Protein AF-A0A7W1FY80-F1 (afdb_monomer)

Foldseek 3Di:
DLLLCLLVCDAEDEDEDQDFDDPVCCLAVVLDDPVRGPPQDQVSSCVSSCVVPVNHHYHYHNDDDDPVCQLVRPLVDQAEEDPDDDQVVQVSNQVSCLVNLHKYWDWDDAAFKIKTAIDSPPPFHTPCVVVVDGDDPVPDDPSVVSDHNSCRSVVRVVVSSVQVVCVVVVHDHHGQWMWMAGPPVGDIDIDRD

pLDDT: mean 94.39, std 8.67, range [54.09, 98.81]

Secondary structure (DSSP, 8-state):
-HHHHHHTT-SEEEEE--PBP-GGGTTT-TT--GGGTTSBHHHHHHHHHHHH-TTSEEEEE-S---TTTHHHHHTTSSEEEE--SSHHHHHHHHHHHHHHT-EEEEEEEETTEEEEEEESSTT---HHHH-SSPPPGGGS--HHHH---THHHHHHHHHHHHHHHHHHTT-----SEEEEEETTT--EEEEE-

Radius of gyration: 16.23 Å; Cα contacts (8 Å, |Δi|>4): 310; chains: 1; bounding box: 41×37×38 Å

Nearest PDB structures (foldseek):
  1zkm-assembly2_D  TM=9.530E-01  e=7.175E-18  Escherichia coli
  1zud-assembly3_1  TM=9.624E-01  e=1.427E-17  Escherichia coli K-12
  1jw9-assembly1_B  TM=9.344E-01  e=3.021E-17  Escherichia coli
  1zfn-assembly1_A  TM=9.375E-01  e=2.210E-17  Escherichia coli
  6yub-assembly1_A  TM=8.246E-01  e=1.298E-14  Thermochaetoides thermophila

Solvent-accessible surface area (backbone atoms only — not comparable to full-atom values): 11101 Å² total; per-residue (Å²): 65,67,71,57,43,46,73,71,60,49,59,69,46,79,36,74,32,60,50,56,34,48,77,86,46,48,72,48,44,77,90,56,56,84,92,42,50,74,38,54,39,25,62,52,51,46,57,56,47,37,74,76,32,71,83,43,47,71,47,72,37,80,43,74,86,39,90,89,47,41,62,74,57,56,68,79,49,79,58,47,76,48,81,69,94,50,65,71,58,51,53,52,51,44,54,45,24,61,76,67,69,22,29,34,36,41,46,48,75,56,59,58,34,37,36,39,36,38,23,34,47,95,82,33,54,48,65,50,79,79,48,75,63,80,77,57,76,90,74,54,76,57,62,83,79,69,43,62,55,40,61,54,60,50,52,44,26,47,53,46,34,47,47,53,50,24,55,76,72,71,44,94,59,63,66,35,34,42,40,38,34,36,72,86,81,64,50,78,47,77,44,78,110

Mean predicted aligned error: 3.55 Å

Structure (mmCIF, N/CA/C/O backbone):
data_AF-A0A7W1FY80-F1
#
_entry.id   AF-A0A7W1FY80-F1
#
loop_
_atom_site.group_PDB
_atom_site.id
_atom_site.type_symbol
_atom_site.label_atom_id
_atom_site.label_alt_id
_atom_site.label_comp_id
_atom_site.label_asym_id
_atom_site.label_entity_id
_atom_site.label_seq_id
_atom_site.pdbx_PDB_ins_code
_atom_site.Cartn_x
_atom_site.Cartn_y
_atom_site.Cartn_z
_atom_site.occupancy
_atom_site.B_iso_or_equiv
_atom_site.auth_seq_id
_atom_site.auth_comp_id
_atom_site.auth_asym_id
_atom_site.auth_atom_id
_atom_site.pdbx_PDB_model_num
ATOM 1 N N . VAL A 1 1 ? -6.171 3.178 -1.671 1.00 96.88 1 VAL A N 1
ATOM 2 C CA . VAL A 1 1 ? -6.103 1.751 -2.039 1.00 96.88 1 VAL A CA 1
ATOM 3 C C . VAL A 1 1 ? -7.365 1.030 -1.594 1.00 96.88 1 VAL A C 1
ATOM 5 O O . VAL A 1 1 ? -8.213 0.775 -2.441 1.00 96.88 1 VAL A O 1
ATOM 8 N N . LEU A 1 2 ? -7.536 0.774 -0.289 1.00 97.62 2 LEU A N 1
ATOM 9 C CA . LEU A 1 2 ? -8.586 -0.110 0.237 1.00 97.62 2 LEU A CA 1
ATOM 10 C C . LEU A 1 2 ? -10.004 0.223 -0.247 1.00 97.62 2 LEU A C 1
ATOM 12 O O . LEU A 1 2 ? -10.731 -0.685 -0.628 1.00 97.62 2 LEU A O 1
ATOM 16 N N . GLN A 1 3 ? -10.380 1.506 -0.294 1.00 97.56 3 GLN A N 1
ATOM 17 C CA . GLN A 1 3 ? -11.707 1.942 -0.754 1.00 97.56 3 GLN A CA 1
ATOM 18 C C . GLN A 1 3 ? -12.030 1.482 -2.184 1.00 97.56 3 GLN A C 1
ATOM 20 O O . GLN A 1 3 ? -13.140 1.026 -2.441 1.00 97.56 3 GLN A O 1
ATOM 25 N N . TYR A 1 4 ? -11.066 1.562 -3.107 1.00 98.25 4 TYR A N 1
ATOM 26 C CA . TYR A 1 4 ? -11.274 1.159 -4.501 1.00 98.25 4 TYR A CA 1
ATOM 27 C C . TYR A 1 4 ? -11.265 -0.358 -4.670 1.00 98.25 4 TYR A C 1
ATOM 29 O O . TYR A 1 4 ? -12.116 -0.883 -5.379 1.00 98.25 4 TYR A O 1
ATOM 37 N N . LEU A 1 5 ? -10.365 -1.069 -3.983 1.00 98.06 5 LEU A N 1
ATOM 38 C CA . LEU A 1 5 ? -10.365 -2.537 -4.000 1.00 98.06 5 LEU A CA 1
ATOM 39 C C . LEU A 1 5 ? -11.641 -3.105 -3.365 1.00 98.06 5 LEU A C 1
ATOM 41 O O . LEU A 1 5 ? -12.224 -4.057 -3.879 1.00 98.06 5 LEU A O 1
ATOM 45 N N . SER A 1 6 ? -12.129 -2.463 -2.301 1.00 97.69 6 SER A N 1
ATOM 46 C CA . SER A 1 6 ? -13.378 -2.859 -1.654 1.00 97.69 6 SER A CA 1
ATOM 47 C C . SER A 1 6 ? -14.592 -2.589 -2.547 1.00 97.69 6 SER A C 1
ATOM 49 O O . SER A 1 6 ? -15.473 -3.432 -2.700 1.00 97.69 6 SER A O 1
ATOM 51 N N . ALA A 1 7 ? -14.638 -1.429 -3.203 1.00 97.38 7 ALA A N 1
ATOM 52 C CA . ALA A 1 7 ? -15.698 -1.119 -4.160 1.00 97.38 7 ALA A CA 1
ATOM 53 C C . ALA A 1 7 ? -15.682 -2.054 -5.383 1.00 97.38 7 ALA A C 1
ATOM 55 O O . ALA A 1 7 ? -16.742 -2.396 -5.900 1.00 97.38 7 ALA A O 1
ATOM 56 N N . ALA A 1 8 ? -14.499 -2.495 -5.820 1.00 97.50 8 ALA A N 1
ATOM 57 C CA . ALA A 1 8 ? -14.334 -3.419 -6.941 1.00 97.50 8 ALA A CA 1
ATOM 58 C C . ALA A 1 8 ? -14.760 -4.866 -6.624 1.00 97.50 8 ALA A C 1
ATOM 60 O O . ALA A 1 8 ? -14.863 -5.676 -7.541 1.00 97.50 8 ALA A O 1
ATOM 61 N N . GLY A 1 9 ? -15.023 -5.194 -5.354 1.00 96.62 9 GLY A N 1
ATOM 62 C CA . GLY A 1 9 ? -15.498 -6.519 -4.959 1.00 96.62 9 GLY A CA 1
ATOM 63 C C . GLY A 1 9 ? -14.397 -7.574 -4.866 1.00 96.62 9 GLY A C 1
ATOM 64 O O . GLY A 1 9 ? -14.656 -8.739 -5.159 1.00 96.62 9 GLY A O 1
ATOM 65 N N . ILE A 1 10 ? -13.181 -7.186 -4.461 1.00 96.50 10 ILE A N 1
ATOM 66 C CA . ILE A 1 10 ? -12.140 -8.158 -4.100 1.00 96.50 10 ILE A CA 1
ATOM 67 C C . ILE A 1 10 ? -12.659 -9.070 -2.986 1.00 96.50 10 ILE A C 1
ATOM 69 O O . ILE A 1 10 ? -13.147 -8.577 -1.977 1.00 96.50 10 ILE A O 1
ATOM 73 N N . GLY A 1 11 ? -12.555 -10.390 -3.173 1.00 96.06 11 GLY A N 1
ATOM 74 C CA . GLY A 1 11 ? -13.167 -11.372 -2.271 1.00 96.06 11 GLY A CA 1
ATOM 75 C C . GLY A 1 11 ? -12.647 -11.296 -0.834 1.00 96.06 11 GLY A C 1
ATOM 76 O O . GLY A 1 11 ? -13.446 -11.241 0.098 1.00 96.06 11 GLY A O 1
ATOM 77 N N . THR A 1 12 ? -11.324 -11.230 -0.663 1.00 98.38 12 THR A N 1
ATOM 78 C CA . THR A 1 12 ? -10.675 -11.156 0.652 1.00 98.38 12 THR A CA 1
ATOM 79 C C . THR A 1 12 ? -9.627 -10.050 0.673 1.00 98.38 12 THR A C 1
ATOM 81 O O . THR A 1 12 ? -8.786 -9.973 -0.222 1.00 98.38 12 THR A O 1
ATOM 84 N N . ILE A 1 13 ? -9.649 -9.206 1.705 1.00 98.56 13 ILE A N 1
ATOM 85 C CA . ILE A 1 13 ? -8.666 -8.139 1.920 1.00 98.56 13 ILE A CA 1
ATOM 86 C C . ILE A 1 13 ? -8.048 -8.295 3.312 1.00 98.56 13 ILE A C 1
ATOM 88 O O . ILE A 1 13 ? -8.724 -8.137 4.329 1.00 98.56 13 ILE A O 1
ATOM 92 N N . GLY A 1 14 ? -6.744 -8.569 3.348 1.00 98.62 14 GLY A N 1
ATOM 93 C CA . GLY A 1 14 ? -5.930 -8.453 4.556 1.00 98.62 14 GLY A CA 1
ATOM 94 C C . GLY A 1 14 ? -5.550 -6.995 4.818 1.00 98.62 14 GLY A C 1
ATOM 95 O O . GLY A 1 14 ? -5.094 -6.309 3.904 1.00 98.62 14 GLY A O 1
ATOM 96 N N . ILE A 1 15 ? -5.728 -6.517 6.049 1.00 98.62 15 ILE A N 1
ATOM 97 C CA . ILE A 1 15 ? -5.322 -5.173 6.477 1.00 98.62 15 ILE A CA 1
ATOM 98 C C . ILE A 1 15 ? -4.382 -5.323 7.668 1.00 98.62 15 ILE A C 1
ATOM 100 O O . ILE A 1 15 ? -4.797 -5.828 8.709 1.00 98.62 15 ILE A O 1
ATOM 104 N N . ILE A 1 16 ? -3.140 -4.867 7.510 1.00 98.44 16 ILE A N 1
ATOM 105 C CA . ILE A 1 16 ? -2.158 -4.780 8.590 1.00 98.44 16 ILE A CA 1
ATOM 106 C C . ILE A 1 16 ? -1.779 -3.323 8.829 1.00 98.44 16 ILE A C 1
ATOM 108 O O . ILE A 1 16 ? -1.342 -2.635 7.909 1.00 98.44 16 ILE A O 1
ATOM 112 N N . ASP A 1 17 ? -1.997 -2.855 10.050 1.00 98.19 17 ASP A N 1
ATOM 113 C CA . ASP A 1 17 ? -1.618 -1.521 10.512 1.00 98.19 17 ASP A CA 1
ATOM 114 C C . ASP A 1 17 ? -1.679 -1.533 12.044 1.00 98.19 17 ASP A C 1
ATOM 116 O O . ASP A 1 17 ? -2.681 -1.982 12.601 1.00 98.19 17 ASP A O 1
ATOM 120 N N . PHE A 1 18 ? -0.618 -1.074 12.707 1.00 97.06 18 PHE A N 1
ATOM 121 C CA . PHE A 1 18 ? -0.514 -1.038 14.171 1.00 97.06 18 PHE A CA 1
ATOM 122 C C . PHE A 1 18 ? -0.836 0.341 14.757 1.00 97.06 18 PHE A C 1
ATOM 124 O O . PHE A 1 18 ? -0.909 0.503 15.979 1.00 97.06 18 PHE A O 1
ATOM 131 N N . ASP A 1 19 ? -0.982 1.350 13.899 1.00 97.44 19 ASP A N 1
ATOM 132 C CA . ASP A 1 19 ? -1.202 2.715 14.334 1.00 97.44 19 ASP A CA 1
ATOM 133 C C . ASP A 1 19 ? -2.654 2.949 14.744 1.00 97.44 19 ASP A C 1
ATOM 135 O O . ASP A 1 19 ? -3.616 2.307 14.303 1.00 97.44 19 ASP A O 1
ATOM 139 N N . LYS A 1 20 ? -2.824 4.009 15.529 1.00 98.38 20 LYS A N 1
ATOM 140 C CA . LYS A 1 20 ? -4.126 4.613 15.790 1.00 98.38 20 LYS A CA 1
ATOM 141 C C . LYS A 1 20 ? -4.389 5.754 14.820 1.00 98.38 20 LYS A C 1
ATOM 143 O O . LYS A 1 20 ? -3.471 6.391 14.313 1.00 98.38 20 LYS A O 1
ATOM 148 N N . VAL A 1 21 ? -5.663 6.030 14.570 1.00 98.38 21 VAL A N 1
ATOM 149 C CA . VAL A 1 21 ? -6.075 7.215 13.818 1.00 98.38 21 VAL A CA 1
ATOM 150 C C . VAL A 1 21 ? -5.727 8.456 14.635 1.00 98.38 21 VAL A C 1
ATOM 152 O O . VAL A 1 21 ? -6.186 8.613 15.768 1.00 98.38 21 VAL A O 1
ATOM 155 N N . GLU A 1 22 ? -4.976 9.371 14.039 1.00 97.44 22 GLU A N 1
ATOM 156 C CA . GLU A 1 22 ? -4.666 10.672 14.620 1.00 97.44 22 GLU A CA 1
ATOM 157 C C . GLU A 1 22 ? -5.315 11.809 13.833 1.00 97.44 22 GLU A C 1
ATOM 159 O O . GLU A 1 22 ? -5.539 11.713 12.625 1.00 97.44 22 GLU A O 1
ATOM 164 N N . LEU A 1 23 ? -5.583 12.934 14.505 1.00 96.62 23 LEU A N 1
ATOM 165 C CA . LEU A 1 23 ? -6.218 14.098 13.878 1.00 96.62 23 LEU A CA 1
ATOM 166 C C . LEU A 1 23 ? -5.431 14.587 12.654 1.00 96.62 23 LEU A C 1
ATOM 168 O O . LEU A 1 23 ? -6.013 14.933 11.625 1.00 96.62 23 LEU A O 1
ATOM 172 N N . HIS A 1 24 ? -4.101 14.565 12.747 1.00 93.00 24 HIS A N 1
ATOM 173 C CA . HIS A 1 24 ? -3.233 14.988 11.660 1.00 93.00 24 HIS A CA 1
ATOM 174 C C . HIS A 1 24 ? -3.313 14.042 10.448 1.00 93.00 24 HIS A C 1
ATOM 176 O O . HIS A 1 24 ? -2.964 14.455 9.351 1.00 93.00 24 HIS A O 1
ATOM 182 N N . ASN A 1 25 ? -3.809 12.805 10.575 1.00 94.31 25 ASN A N 1
ATOM 183 C CA . ASN A 1 25 ? -3.967 11.892 9.437 1.00 94.31 25 ASN A CA 1
ATOM 184 C C . ASN A 1 25 ? -5.120 12.299 8.500 1.00 94.31 25 ASN A C 1
ATOM 186 O O . ASN A 1 25 ? -5.081 11.997 7.303 1.00 94.31 25 ASN A O 1
ATOM 190 N N . LEU A 1 26 ? -6.138 12.997 9.017 1.00 95.25 26 LEU A N 1
ATOM 191 C CA . LEU A 1 26 ? -7.426 13.179 8.334 1.00 95.25 26 LEU A CA 1
ATOM 192 C C . LEU A 1 26 ? -7.348 13.998 7.034 1.00 95.25 26 LEU A C 1
ATOM 194 O O . LEU A 1 26 ? -8.180 13.813 6.152 1.00 95.25 26 LEU A O 1
ATOM 198 N N . HIS A 1 27 ? -6.338 14.856 6.865 1.00 92.56 27 HIS A N 1
ATOM 199 C CA . HIS A 1 27 ? -6.144 15.617 5.618 1.00 92.56 27 HIS A CA 1
ATOM 200 C C . HIS A 1 27 ? -5.791 14.742 4.399 1.00 92.56 27 HIS A C 1
ATOM 202 O O . HIS A 1 27 ? -5.915 15.210 3.269 1.00 92.56 27 HIS A O 1
ATOM 208 N N . ARG A 1 28 ? -5.319 13.502 4.612 1.00 94.00 28 ARG A N 1
ATOM 209 C CA . ARG A 1 28 ? -4.866 12.594 3.539 1.00 94.00 28 ARG A CA 1
ATOM 210 C C . ARG A 1 28 ? -5.451 11.182 3.617 1.00 94.00 28 ARG A C 1
ATOM 212 O O . ARG A 1 28 ? -5.529 10.494 2.603 1.00 94.00 28 ARG A O 1
ATOM 219 N N . GLN A 1 29 ? -5.891 10.739 4.795 1.00 96.19 29 GLN A N 1
ATOM 220 C CA . GLN A 1 29 ? -6.502 9.422 4.999 1.00 96.19 29 GLN A CA 1
ATOM 221 C C . GLN A 1 29 ? -8.030 9.530 5.026 1.00 96.19 29 GLN A C 1
ATOM 223 O O . GLN A 1 29 ? -8.667 9.406 6.070 1.00 96.19 29 GLN A O 1
ATOM 228 N N . ILE A 1 30 ? -8.620 9.740 3.848 1.00 96.50 30 ILE A N 1
ATOM 229 C CA . ILE A 1 30 ? -10.047 10.067 3.661 1.00 96.50 30 ILE A CA 1
ATOM 230 C C . ILE A 1 30 ? -11.039 8.960 4.073 1.00 96.50 30 ILE A C 1
ATOM 232 O O . ILE A 1 30 ? -12.249 9.161 4.008 1.00 96.50 30 ILE A O 1
ATOM 236 N N . LEU A 1 31 ? -10.549 7.780 4.466 1.00 97.75 31 LEU A N 1
ATOM 237 C CA . LEU A 1 31 ? -11.373 6.710 5.033 1.00 97.75 31 LEU A CA 1
ATOM 238 C C . LEU A 1 31 ? -11.810 7.036 6.471 1.00 97.75 31 LEU A C 1
ATOM 240 O O . LEU A 1 31 ? -12.889 6.626 6.905 1.00 97.75 31 LEU A O 1
ATOM 244 N N . TYR A 1 32 ? -10.982 7.768 7.215 1.00 98.38 32 TYR A N 1
ATOM 245 C CA . TYR A 1 32 ? -11.211 8.083 8.621 1.00 98.38 32 TYR A CA 1
ATOM 246 C C . TYR A 1 32 ? -11.902 9.437 8.801 1.00 98.38 32 TYR A C 1
ATOM 248 O O . TYR A 1 32 ? -11.965 10.268 7.900 1.00 98.38 32 TYR A O 1
ATOM 256 N N . SER A 1 33 ? -12.455 9.635 9.989 1.00 98.12 33 SER A N 1
ATOM 257 C CA . SER A 1 33 ? -13.153 10.843 10.420 1.00 98.12 33 SER A CA 1
ATOM 258 C C . SER A 1 33 ? -12.724 11.220 11.837 1.00 98.12 33 SER A C 1
ATOM 260 O O . SER A 1 33 ? -12.016 10.464 12.503 1.00 98.12 33 SER A O 1
ATOM 262 N N . THR A 1 34 ? -13.165 12.380 12.323 1.00 98.12 34 THR A N 1
ATOM 263 C CA . THR A 1 34 ? -12.876 12.838 13.693 1.00 98.12 34 THR A CA 1
ATOM 264 C C . THR A 1 34 ? -13.364 11.862 14.762 1.00 98.12 34 THR A C 1
ATOM 266 O O . THR A 1 34 ? -12.712 11.721 15.791 1.00 98.12 34 THR A O 1
ATOM 269 N N . ASP A 1 35 ? -14.449 11.133 14.492 1.00 98.38 35 ASP A N 1
ATOM 270 C CA . ASP A 1 35 ? -15.031 10.149 15.415 1.00 98.38 35 ASP A CA 1
ATOM 271 C C . ASP A 1 35 ? -14.179 8.875 15.554 1.00 98.38 35 ASP A C 1
ATOM 273 O O . ASP A 1 35 ? -14.448 8.022 16.407 1.00 98.38 35 ASP A O 1
ATOM 277 N N . ASP A 1 36 ? -13.159 8.716 14.709 1.00 98.56 36 ASP A N 1
ATOM 278 C CA . ASP A 1 36 ? -12.256 7.567 14.730 1.00 98.56 36 ASP A CA 1
ATOM 279 C C . ASP A 1 36 ? -10.947 7.845 15.466 1.00 98.56 36 ASP A C 1
ATOM 281 O O . ASP A 1 36 ? -10.202 6.906 15.741 1.00 98.56 36 ASP A O 1
ATOM 285 N N . VAL A 1 37 ? -10.661 9.107 15.802 1.00 98.62 37 VAL A N 1
ATOM 286 C CA . VAL A 1 37 ? -9.402 9.501 16.444 1.00 98.62 37 VAL A CA 1
ATOM 287 C C . VAL A 1 37 ? -9.192 8.710 17.741 1.00 98.62 37 VAL A C 1
ATOM 289 O O . VAL A 1 37 ? -10.071 8.635 18.599 1.00 98.62 37 VAL A O 1
ATOM 292 N N . GLY A 1 38 ? -8.010 8.105 17.874 1.00 98.38 38 GLY A N 1
ATOM 293 C CA . GLY A 1 38 ? -7.616 7.253 18.999 1.00 98.38 38 GLY A CA 1
ATOM 294 C C . GLY A 1 38 ? -7.970 5.767 18.856 1.00 98.38 38 GLY A C 1
ATOM 295 O O . GLY A 1 38 ? -7.533 4.969 19.690 1.00 98.38 38 GLY A O 1
ATOM 296 N N . LYS A 1 39 ? -8.717 5.368 17.819 1.00 98.69 39 LYS A N 1
ATOM 297 C CA . LYS A 1 39 ? -9.012 3.958 17.508 1.00 98.69 39 LYS A CA 1
ATOM 298 C C . LYS A 1 39 ? -7.943 3.368 16.584 1.00 98.69 39 LYS A C 1
ATOM 300 O O . LYS A 1 39 ? -7.359 4.099 15.788 1.00 98.69 39 LYS A O 1
ATOM 305 N N . SER A 1 40 ? -7.707 2.057 16.666 1.00 98.56 40 SER A N 1
ATOM 306 C CA . SER A 1 40 ? -6.786 1.349 15.764 1.00 98.56 40 SER A CA 1
ATOM 307 C C . SER A 1 40 ? -7.236 1.467 14.303 1.00 98.56 40 SER A C 1
ATOM 309 O O . SER A 1 40 ? -8.419 1.275 13.997 1.00 98.56 40 SER A O 1
ATOM 311 N N . LYS A 1 41 ? -6.297 1.760 13.397 1.00 98.62 41 LYS A N 1
ATOM 312 C CA . LYS A 1 41 ? -6.568 1.997 11.971 1.00 98.62 41 LYS A CA 1
ATOM 313 C C . LYS A 1 41 ? -7.152 0.765 11.281 1.00 98.62 41 LYS A C 1
ATOM 315 O O . LYS A 1 41 ? -8.219 0.861 10.671 1.00 98.62 41 LYS A O 1
ATOM 320 N N . ALA A 1 42 ? -6.500 -0.395 11.404 1.00 98.50 42 ALA A N 1
ATOM 321 C CA . ALA A 1 42 ? -6.892 -1.594 10.662 1.00 98.50 42 ALA A CA 1
ATOM 322 C C . ALA A 1 42 ? -8.329 -2.076 10.980 1.00 98.50 42 ALA A C 1
ATOM 324 O O . ALA A 1 42 ? -9.107 -2.263 10.036 1.00 98.50 42 ALA A O 1
ATOM 325 N N . PRO A 1 43 ? -8.759 -2.185 12.257 1.00 98.62 43 PRO A N 1
ATOM 326 C CA . PRO A 1 43 ? -10.146 -2.516 12.586 1.00 98.62 43 PRO A CA 1
ATOM 327 C C . PRO A 1 43 ? -11.170 -1.493 12.078 1.00 98.62 43 PRO A C 1
ATOM 329 O O . PRO A 1 43 ? -12.196 -1.878 11.515 1.00 98.62 43 PRO A O 1
ATOM 332 N N . VAL A 1 44 ? -10.898 -0.190 12.233 1.00 98.69 44 VAL A N 1
ATOM 333 C CA . VAL A 1 44 ? -11.811 0.871 11.771 1.00 98.69 44 VAL A CA 1
ATOM 334 C C . VAL A 1 44 ? -11.948 0.853 10.250 1.00 98.69 44 VAL A C 1
ATOM 336 O O . VAL A 1 44 ? -13.054 1.011 9.726 1.00 98.69 44 VAL A O 1
ATOM 339 N N . ALA A 1 45 ? -10.845 0.634 9.530 1.00 98.56 45 ALA A N 1
ATOM 340 C CA . ALA A 1 45 ? -10.866 0.514 8.081 1.00 98.56 45 ALA A CA 1
ATOM 341 C C . ALA A 1 45 ? -11.786 -0.630 7.640 1.00 98.56 45 ALA A C 1
ATOM 343 O O . ALA A 1 45 ? -12.688 -0.409 6.830 1.00 98.56 45 ALA A O 1
ATOM 344 N N . ALA A 1 46 ? -11.615 -1.820 8.221 1.00 98.56 46 ALA A N 1
ATOM 345 C CA . ALA A 1 46 ? -12.466 -2.971 7.937 1.00 98.56 46 ALA A CA 1
ATOM 346 C C . ALA A 1 46 ? -13.945 -2.694 8.262 1.00 98.56 46 ALA A C 1
ATOM 348 O O . ALA A 1 46 ? -14.811 -2.967 7.433 1.00 98.56 46 ALA A O 1
ATOM 349 N N . GLU A 1 47 ? -14.253 -2.103 9.423 1.00 98.31 47 GLU A N 1
ATOM 350 C CA . GLU A 1 47 ? -15.632 -1.769 9.814 1.00 98.31 47 GLU A CA 1
ATOM 351 C C . GLU A 1 47 ? -16.311 -0.864 8.776 1.00 98.31 47 GLU A C 1
ATOM 353 O O . GLU A 1 47 ? -17.436 -1.123 8.338 1.00 98.31 47 GLU A O 1
ATOM 358 N N . LYS A 1 48 ? -15.622 0.201 8.358 1.00 98.44 48 LYS A N 1
ATOM 359 C CA . LYS A 1 48 ? -16.157 1.169 7.397 1.00 98.44 48 LYS A CA 1
ATOM 360 C C . LYS A 1 48 ? -16.318 0.574 6.005 1.00 98.44 48 LYS A C 1
ATOM 362 O O . LYS A 1 48 ? -17.357 0.768 5.375 1.00 98.44 48 LYS A O 1
ATOM 367 N N . LEU A 1 49 ? -15.324 -0.170 5.532 1.00 98.19 49 LEU A N 1
ATOM 368 C CA . LEU A 1 49 ? -15.354 -0.778 4.202 1.00 98.19 49 LEU A CA 1
ATOM 369 C C . LEU A 1 49 ? -16.375 -1.916 4.120 1.00 98.19 49 LEU A C 1
ATOM 371 O O . LEU A 1 49 ? -17.019 -2.081 3.088 1.00 98.19 49 LEU A O 1
ATOM 375 N N . LYS A 1 50 ? -16.627 -2.631 5.220 1.00 97.62 50 LYS A N 1
ATOM 376 C CA . LYS A 1 50 ? -17.688 -3.644 5.292 1.00 97.62 50 LYS A CA 1
ATOM 377 C C . LYS A 1 50 ? -19.093 -3.045 5.189 1.00 97.62 50 LYS A C 1
ATOM 379 O O . LYS A 1 50 ? -19.983 -3.683 4.636 1.00 97.62 50 LYS A O 1
ATOM 384 N N . LYS A 1 51 ? -19.300 -1.805 5.657 1.00 96.75 51 LYS A N 1
ATOM 385 C CA . LYS A 1 51 ? -20.550 -1.056 5.407 1.00 96.75 51 LYS A CA 1
ATOM 386 C C . LYS A 1 51 ? -20.697 -0.669 3.934 1.00 96.75 51 LYS A C 1
ATOM 388 O O . LYS A 1 51 ? -21.816 -0.617 3.436 1.00 96.75 51 LYS A O 1
ATOM 393 N N . GLN A 1 52 ? -19.584 -0.395 3.251 1.00 94.44 52 GLN A N 1
ATOM 394 C CA . GLN A 1 52 ? -19.574 -0.077 1.822 1.00 94.44 52 GLN A CA 1
ATOM 395 C C . GLN A 1 52 ? -19.850 -1.315 0.960 1.00 94.44 52 GLN A C 1
ATOM 397 O O . GLN A 1 52 ? -20.653 -1.244 0.033 1.00 94.44 52 GLN A O 1
ATOM 402 N N . ASN A 1 53 ? -19.190 -2.438 1.250 1.00 96.81 53 ASN A N 1
ATOM 403 C CA . ASN A 1 53 ? -19.373 -3.694 0.535 1.00 96.81 53 ASN A CA 1
ATOM 404 C C . ASN A 1 53 ? -19.353 -4.884 1.517 1.00 96.81 53 ASN A C 1
ATOM 406 O O . ASN A 1 53 ? -18.275 -5.334 1.913 1.00 96.81 53 ASN A O 1
ATOM 410 N N . PRO A 1 54 ? -20.525 -5.420 1.908 1.00 96.25 54 PRO A N 1
ATOM 411 C CA . PRO A 1 54 ? -20.617 -6.488 2.903 1.00 96.25 54 PRO A CA 1
ATOM 412 C C . PRO A 1 54 ? -20.192 -7.867 2.379 1.00 96.25 54 PRO A C 1
ATOM 414 O O . PRO A 1 54 ? -20.099 -8.801 3.171 1.00 96.25 54 PRO A O 1
ATOM 417 N N . ASN A 1 55 ? -19.946 -8.007 1.071 1.00 96.44 55 ASN A N 1
ATOM 418 C CA . ASN A 1 55 ? -19.560 -9.278 0.450 1.00 96.44 55 ASN A CA 1
ATOM 419 C C . ASN A 1 55 ? -18.059 -9.581 0.569 1.00 96.44 55 ASN A C 1
ATOM 421 O O . ASN A 1 55 ? -17.626 -10.649 0.148 1.00 96.44 55 ASN A O 1
ATOM 425 N N . ILE A 1 56 ? -17.274 -8.639 1.097 1.00 97.75 56 ILE A N 1
ATOM 426 C CA . ILE A 1 56 ? -15.826 -8.777 1.245 1.00 97.75 56 ILE A CA 1
ATOM 427 C C . ILE A 1 56 ? -15.497 -9.363 2.607 1.00 97.75 56 ILE A C 1
ATOM 429 O O . ILE A 1 56 ? -16.002 -8.904 3.638 1.00 97.75 56 ILE A O 1
ATOM 433 N N . ASP A 1 57 ? -14.602 -10.344 2.601 1.00 98.12 57 ASP A N 1
ATOM 434 C CA . ASP A 1 57 ? -14.000 -10.875 3.810 1.00 98.12 57 ASP A CA 1
ATOM 435 C C . ASP A 1 57 ? -12.767 -10.049 4.200 1.00 98.12 57 ASP A C 1
ATOM 437 O O . ASP A 1 57 ? -11.810 -9.922 3.434 1.00 98.12 57 ASP A O 1
ATOM 441 N N . PHE A 1 58 ? -12.795 -9.450 5.388 1.00 98.50 58 PHE A N 1
ATOM 442 C CA . PHE A 1 58 ? -11.696 -8.632 5.896 1.00 98.50 58 PHE A CA 1
ATOM 443 C C . PHE A 1 58 ? -10.947 -9.396 6.982 1.00 98.50 58 PHE A C 1
ATOM 445 O O . PHE A 1 58 ? -11.528 -9.728 8.016 1.00 98.50 58 PHE A O 1
ATOM 452 N N . ILE A 1 59 ? -9.647 -9.603 6.774 1.00 98.62 59 ILE A N 1
ATOM 453 C CA . ILE A 1 59 ? -8.743 -10.200 7.762 1.00 98.62 59 ILE A CA 1
ATOM 454 C C . ILE A 1 59 ? -7.890 -9.077 8.348 1.00 98.62 59 ILE A C 1
ATOM 456 O O . ILE A 1 59 ? -7.217 -8.357 7.613 1.00 98.62 59 ILE A O 1
ATOM 460 N N . ILE A 1 60 ? -7.943 -8.898 9.665 1.00 98.56 60 ILE A N 1
ATOM 461 C CA . ILE A 1 60 ? -7.339 -7.751 10.351 1.00 98.56 60 ILE A CA 1
ATOM 462 C C . ILE A 1 60 ? -6.127 -8.219 11.156 1.00 98.56 60 ILE A C 1
ATOM 464 O O . ILE A 1 60 ? -6.246 -9.128 11.975 1.00 98.56 60 ILE A O 1
ATOM 468 N N . PHE A 1 61 ? -5.000 -7.541 10.966 1.00 98.50 61 PHE A N 1
ATOM 469 C CA . PHE A 1 61 ? -3.780 -7.688 11.753 1.00 98.50 61 PHE A CA 1
ATOM 470 C C . PHE A 1 61 ? -3.469 -6.334 12.413 1.00 98.50 61 PHE A C 1
ATOM 472 O O . PHE A 1 61 ? -2.871 -5.455 11.798 1.00 98.50 61 PHE A O 1
ATOM 479 N N . ASP A 1 62 ? -3.928 -6.139 13.652 1.00 98.00 62 ASP A N 1
ATOM 480 C CA . ASP A 1 62 ? -3.642 -4.936 14.460 1.00 98.00 62 ASP A CA 1
ATOM 481 C C . ASP A 1 62 ? -2.285 -5.098 15.171 1.00 98.00 62 ASP A C 1
ATOM 483 O O . ASP A 1 62 ? -2.193 -5.187 16.395 1.00 98.00 62 ASP A O 1
ATOM 487 N N . GLU A 1 63 ? -1.229 -5.284 14.375 1.00 97.44 63 GLU A N 1
ATOM 488 C CA . GLU A 1 63 ? 0.142 -5.511 14.832 1.00 97.44 63 GLU A CA 1
ATOM 489 C C . GLU A 1 63 ? 1.160 -4.950 13.833 1.00 97.44 63 GLU A C 1
ATOM 491 O O . GLU A 1 63 ? 0.871 -4.758 12.651 1.00 97.44 63 GLU A O 1
ATOM 496 N N . MET A 1 64 ? 2.376 -4.675 14.310 1.00 96.81 64 MET A N 1
ATOM 497 C CA . MET A 1 64 ? 3.455 -4.205 13.446 1.00 96.81 64 MET A CA 1
ATOM 498 C C . MET A 1 64 ? 3.993 -5.380 12.626 1.00 96.81 64 MET A C 1
ATOM 500 O O . MET A 1 64 ? 4.332 -6.433 13.175 1.00 96.81 64 MET A O 1
ATOM 504 N N . LEU A 1 65 ? 4.113 -5.197 11.310 1.00 97.88 65 LEU A N 1
ATOM 505 C CA . LEU A 1 65 ? 4.789 -6.174 10.465 1.00 97.88 65 LEU A CA 1
ATOM 506 C C . LEU A 1 65 ? 6.270 -6.250 10.868 1.00 97.88 65 LEU A C 1
ATOM 508 O O . LEU A 1 65 ? 6.961 -5.237 10.953 1.00 97.88 65 LEU A O 1
ATOM 512 N N . SER A 1 66 ? 6.758 -7.459 11.111 1.00 97.81 66 SER A N 1
ATOM 513 C CA . SER A 1 66 ? 8.123 -7.740 11.548 1.00 97.81 66 SER A CA 1
ATOM 514 C C . SER A 1 66 ? 8.649 -9.007 10.881 1.00 97.81 66 SER A C 1
ATOM 516 O O . SER A 1 66 ? 7.884 -9.813 10.351 1.00 97.81 66 SER A O 1
ATOM 518 N N . GLU A 1 67 ? 9.958 -9.239 10.943 1.00 97.56 67 GLU A N 1
ATOM 519 C CA . GLU A 1 67 ? 10.561 -10.480 10.436 1.00 97.56 67 GLU A CA 1
ATOM 520 C C . GLU A 1 67 ? 9.927 -11.744 11.044 1.00 97.56 67 GLU A C 1
ATOM 522 O O . GLU A 1 67 ? 9.828 -12.775 10.377 1.00 97.56 67 GLU A O 1
ATOM 527 N N . ALA A 1 68 ? 9.450 -11.655 12.292 1.00 98.19 68 ALA A N 1
ATOM 528 C CA . ALA A 1 68 ? 8.855 -12.774 13.014 1.00 98.19 68 ALA A CA 1
ATOM 529 C C . ALA A 1 68 ? 7.461 -13.168 12.495 1.00 98.19 68 ALA A C 1
ATOM 531 O O . ALA A 1 68 ? 7.122 -14.351 12.525 1.00 98.19 68 ALA A O 1
ATOM 532 N N . ASN A 1 69 ? 6.655 -12.211 12.015 1.00 98.38 69 ASN A N 1
ATOM 533 C CA . ASN A 1 69 ? 5.274 -12.465 11.578 1.00 98.38 69 ASN A CA 1
ATOM 534 C C . ASN A 1 69 ? 5.077 -12.364 10.052 1.00 98.38 69 ASN A C 1
ATOM 536 O O . ASN A 1 69 ? 4.148 -12.977 9.522 1.00 98.38 69 ASN A O 1
ATOM 540 N N . ALA A 1 70 ? 5.969 -11.691 9.316 1.00 98.56 70 ALA A N 1
ATOM 541 C CA . ALA A 1 70 ? 5.740 -11.341 7.914 1.00 98.56 70 ALA A CA 1
ATOM 542 C C . ALA A 1 70 ? 5.493 -12.550 7.008 1.00 98.56 70 ALA A C 1
ATOM 544 O O . ALA A 1 70 ? 4.548 -12.549 6.221 1.00 98.56 70 ALA A O 1
ATOM 545 N N . SER A 1 71 ? 6.289 -13.617 7.143 1.00 98.56 71 SER A N 1
ATOM 546 C CA . SER A 1 71 ? 6.097 -14.826 6.328 1.00 98.56 71 SER A CA 1
ATOM 547 C C . SER A 1 71 ? 4.755 -15.517 6.617 1.00 98.56 71 SER A C 1
ATOM 549 O O . SER A 1 71 ? 4.095 -15.997 5.694 1.00 98.56 71 SER A O 1
ATOM 551 N N . ALA A 1 72 ? 4.332 -15.559 7.884 1.00 98.56 72 ALA A N 1
ATOM 552 C CA . ALA A 1 72 ? 3.076 -16.191 8.285 1.00 98.56 72 ALA A CA 1
ATOM 553 C C . ALA A 1 72 ? 1.854 -15.404 7.786 1.00 98.56 72 ALA A C 1
ATOM 555 O O . ALA A 1 72 ? 0.872 -16.001 7.352 1.00 98.56 72 ALA A O 1
ATOM 556 N N . ILE A 1 73 ? 1.929 -14.073 7.795 1.00 98.62 73 ILE A N 1
ATOM 557 C CA . ILE A 1 73 ? 0.850 -13.198 7.325 1.00 98.62 73 ILE A CA 1
ATOM 558 C C . ILE A 1 73 ? 0.788 -13.192 5.792 1.00 98.62 73 ILE A C 1
ATOM 560 O O . ILE A 1 73 ? -0.232 -13.556 5.214 1.00 98.62 73 ILE A O 1
ATOM 564 N N . ILE A 1 74 ? 1.888 -12.849 5.114 1.00 98.69 74 ILE A N 1
ATOM 565 C CA . ILE A 1 74 ? 1.914 -12.642 3.653 1.00 98.69 74 ILE A CA 1
ATOM 566 C C . ILE A 1 74 ? 1.629 -13.938 2.877 1.00 98.69 74 ILE A C 1
ATOM 568 O O . ILE A 1 74 ? 1.036 -13.896 1.799 1.00 98.69 74 ILE A O 1
ATOM 572 N N . SER A 1 75 ? 2.001 -15.108 3.410 1.00 98.50 75 SER A N 1
ATOM 573 C CA . SER A 1 75 ? 1.756 -16.393 2.732 1.00 98.50 75 SER A CA 1
ATOM 574 C C . SER A 1 75 ? 0.272 -16.701 2.495 1.00 98.50 75 SER A C 1
ATOM 576 O O . SER A 1 75 ? -0.031 -17.434 1.550 1.00 98.50 75 SER A O 1
ATOM 578 N N . GLN A 1 76 ? -0.631 -16.097 3.277 1.00 98.38 76 GLN A N 1
ATOM 579 C CA . GLN A 1 76 ? -2.085 -16.266 3.182 1.00 98.38 76 GLN A CA 1
ATOM 580 C C . GLN A 1 76 ? -2.713 -15.536 1.982 1.00 98.38 76 GLN A C 1
ATOM 582 O O . GLN A 1 76 ? -3.862 -15.809 1.645 1.00 98.38 76 GLN A O 1
ATOM 587 N N . PHE A 1 77 ? -1.979 -14.633 1.323 1.00 98.50 77 PHE A N 1
ATOM 588 C CA . PHE A 1 77 ? -2.500 -13.772 0.257 1.00 98.50 77 PHE A CA 1
ATOM 589 C C . PHE A 1 77 ? -1.802 -14.026 -1.083 1.00 98.50 77 PHE A C 1
ATOM 591 O O . PHE A 1 77 ? -0.678 -14.526 -1.138 1.00 98.50 77 PHE A O 1
ATOM 598 N N . GLU A 1 78 ? -2.462 -13.693 -2.191 1.00 97.19 78 GLU A N 1
ATOM 599 C CA . GLU A 1 78 ? -1.914 -13.873 -3.547 1.00 97.19 78 GLU A CA 1
ATOM 600 C C . GLU A 1 78 ? -0.947 -12.750 -3.951 1.00 97.19 78 GLU A C 1
ATOM 602 O O . GLU A 1 78 ? -0.026 -12.964 -4.740 1.00 97.19 78 GLU A O 1
ATOM 607 N N . MET A 1 79 ? -1.139 -11.559 -3.389 1.00 97.88 79 MET A N 1
ATOM 608 C CA . MET A 1 79 ? -0.359 -10.357 -3.673 1.00 97.88 79 MET A CA 1
ATOM 609 C C . MET A 1 79 ? -0.396 -9.393 -2.490 1.00 97.88 79 MET A C 1
ATOM 611 O O . MET A 1 79 ? -1.278 -9.482 -1.635 1.00 97.88 79 MET A O 1
ATOM 615 N N . VAL A 1 80 ? 0.550 -8.458 -2.472 1.00 98.75 80 VAL A N 1
ATOM 616 C CA . VAL A 1 80 ? 0.686 -7.431 -1.438 1.00 98.75 80 VAL A CA 1
ATOM 617 C C . VAL A 1 80 ? 0.645 -6.049 -2.081 1.00 98.75 80 VAL A C 1
ATOM 619 O O . VAL A 1 80 ? 1.238 -5.827 -3.135 1.00 98.75 80 VAL A O 1
ATOM 622 N N . VAL A 1 81 ? -0.048 -5.112 -1.436 1.00 98.75 81 VAL A N 1
ATOM 623 C CA . VAL A 1 81 ? -0.041 -3.693 -1.801 1.00 98.75 81 VAL A CA 1
ATOM 624 C C . VAL A 1 81 ? 0.629 -2.927 -0.668 1.00 98.75 81 VAL A C 1
ATOM 626 O O . VAL A 1 81 ? 0.089 -2.874 0.434 1.00 98.75 81 VAL A O 1
ATOM 629 N N . ASP A 1 82 ? 1.803 -2.361 -0.927 1.00 98.19 82 ASP A N 1
ATOM 630 C CA . ASP A 1 82 ? 2.617 -1.709 0.098 1.00 98.19 82 ASP A CA 1
ATOM 631 C C . ASP A 1 82 ? 2.319 -0.210 0.179 1.00 98.19 82 ASP A C 1
ATOM 633 O O . ASP A 1 82 ? 2.699 0.572 -0.693 1.00 98.19 82 ASP A O 1
ATOM 637 N N . GLY A 1 83 ? 1.597 0.171 1.232 1.00 94.44 83 GLY A N 1
ATOM 638 C CA . GLY A 1 83 ? 1.295 1.558 1.577 1.00 94.44 83 GLY A CA 1
ATOM 639 C C . GLY A 1 83 ? 2.122 2.102 2.743 1.00 94.44 83 GLY A C 1
ATOM 640 O O . GLY A 1 83 ? 1.682 3.077 3.352 1.00 94.44 83 GLY A O 1
ATOM 641 N N . SER A 1 84 ? 3.250 1.474 3.100 1.00 93.75 84 SER A N 1
ATOM 642 C CA . SER A 1 84 ? 4.051 1.887 4.253 1.00 93.75 84 SER A CA 1
ATOM 643 C C . SER A 1 84 ? 4.874 3.151 3.982 1.00 93.75 84 SER A C 1
ATOM 645 O O . SER A 1 84 ? 5.299 3.469 2.861 1.00 93.75 84 SER A O 1
ATOM 647 N N . ASP A 1 85 ? 5.144 3.888 5.051 1.00 88.06 85 ASP A N 1
ATOM 648 C CA . ASP A 1 85 ? 5.830 5.180 5.027 1.00 88.06 85 ASP A CA 1
ATOM 649 C C . ASP A 1 85 ? 7.326 5.102 5.357 1.00 88.06 85 ASP A C 1
ATOM 651 O O . ASP A 1 85 ? 8.058 6.050 5.086 1.00 88.06 85 ASP A O 1
ATOM 655 N N . ASN A 1 86 ? 7.803 3.970 5.875 1.00 87.94 86 ASN A N 1
ATOM 656 C CA . ASN A 1 86 ? 9.196 3.782 6.266 1.00 87.94 86 ASN A CA 1
ATOM 657 C C . ASN A 1 86 ? 9.904 2.716 5.421 1.00 87.94 86 ASN A C 1
ATOM 659 O O . ASN A 1 86 ? 9.311 1.718 5.005 1.00 87.94 86 ASN A O 1
ATOM 663 N N . PHE A 1 87 ? 11.203 2.921 5.199 1.00 90.69 87 PHE A N 1
ATOM 664 C CA . PHE A 1 87 ? 12.024 2.034 4.377 1.00 90.69 87 PHE A CA 1
ATOM 665 C C . PHE A 1 87 ? 12.151 0.629 4.967 1.00 90.69 87 PHE A C 1
ATOM 667 O O . PHE A 1 87 ? 12.006 -0.334 4.225 1.00 90.69 87 PHE A O 1
ATOM 674 N N . LEU A 1 88 ? 12.348 0.485 6.281 1.00 91.94 88 LEU A N 1
ATOM 675 C CA . LEU A 1 88 ? 12.498 -0.833 6.916 1.00 91.94 88 LEU A CA 1
ATOM 676 C C . LEU A 1 88 ? 11.334 -1.773 6.569 1.00 91.94 88 LEU A C 1
ATOM 678 O O . LEU A 1 88 ? 11.559 -2.911 6.160 1.00 91.94 88 LEU A O 1
ATOM 682 N N . THR A 1 89 ? 10.098 -1.271 6.641 1.00 95.19 89 THR A N 1
ATOM 683 C CA . THR A 1 89 ? 8.900 -2.041 6.282 1.00 95.19 89 THR A CA 1
ATOM 684 C C . THR A 1 89 ? 8.880 -2.387 4.794 1.00 95.19 89 THR A C 1
ATOM 686 O O . THR A 1 89 ? 8.632 -3.540 4.453 1.00 95.19 89 THR A O 1
ATOM 689 N N . ARG A 1 90 ? 9.218 -1.445 3.904 1.00 96.44 90 ARG A N 1
ATOM 690 C CA . ARG A 1 90 ? 9.241 -1.681 2.446 1.00 96.44 90 ARG A CA 1
ATOM 691 C C . ARG A 1 90 ? 10.205 -2.792 2.049 1.00 96.44 90 ARG A C 1
ATOM 693 O O . ARG A 1 90 ? 9.864 -3.659 1.247 1.00 96.44 90 ARG A O 1
ATOM 700 N N . TYR A 1 91 ? 11.404 -2.791 2.631 1.00 97.31 91 TYR A N 1
ATOM 701 C CA . TYR A 1 91 ? 12.400 -3.831 2.370 1.00 97.31 91 TYR A CA 1
ATOM 702 C C . TYR A 1 91 ? 11.972 -5.177 2.964 1.00 97.31 91 TYR A C 1
ATOM 704 O O . TYR A 1 91 ? 12.050 -6.189 2.272 1.00 97.31 91 TYR A O 1
ATOM 712 N N . LEU A 1 92 ? 11.419 -5.197 4.183 1.00 98.00 92 LEU A N 1
ATOM 713 C CA . LEU A 1 92 ? 10.854 -6.412 4.778 1.00 98.00 92 LEU A CA 1
ATOM 714 C C . LEU A 1 92 ? 9.732 -7.015 3.914 1.00 98.00 92 LEU A C 1
ATOM 716 O O . LEU A 1 92 ? 9.706 -8.228 3.681 1.00 98.00 92 LEU A O 1
ATOM 720 N N . VAL A 1 93 ? 8.807 -6.179 3.431 1.00 98.38 93 VAL A N 1
ATOM 721 C CA . VAL A 1 93 ? 7.710 -6.591 2.546 1.00 98.38 93 VAL A CA 1
ATOM 722 C C . VAL A 1 93 ? 8.267 -7.129 1.232 1.00 98.38 93 VAL A C 1
ATOM 724 O O . VAL A 1 93 ? 7.875 -8.224 0.827 1.00 98.38 93 VAL A O 1
ATOM 727 N N . ASN A 1 94 ? 9.201 -6.412 0.597 1.00 98.31 94 ASN A N 1
ATOM 728 C CA . ASN A 1 94 ? 9.861 -6.859 -0.629 1.00 98.31 94 ASN A CA 1
ATOM 729 C C . ASN A 1 94 ? 10.507 -8.232 -0.454 1.00 98.31 94 ASN A C 1
ATOM 731 O O . ASN A 1 94 ? 10.187 -9.157 -1.197 1.00 98.31 94 ASN A O 1
ATOM 735 N N . ASP A 1 95 ? 11.371 -8.382 0.545 1.00 98.25 95 ASP A N 1
ATOM 736 C CA . ASP A 1 95 ? 12.166 -9.594 0.739 1.00 98.25 95 ASP A CA 1
ATOM 737 C C . ASP A 1 95 ? 11.274 -10.792 1.075 1.00 98.25 95 ASP A C 1
ATOM 739 O O . ASP A 1 95 ? 11.484 -11.908 0.587 1.00 98.25 95 ASP A O 1
ATOM 743 N N . THR A 1 96 ? 10.210 -10.555 1.846 1.00 98.62 96 THR A N 1
ATOM 744 C CA . THR A 1 96 ? 9.205 -11.579 2.134 1.00 98.62 96 THR A CA 1
ATOM 745 C C . THR A 1 96 ? 8.415 -11.959 0.880 1.00 98.62 96 THR A C 1
ATOM 747 O O . THR A 1 96 ? 8.187 -13.147 0.643 1.00 98.62 96 THR A O 1
ATOM 750 N N . CYS A 1 97 ? 8.034 -10.990 0.041 1.00 98.56 97 CYS A N 1
ATOM 751 C CA . CYS A 1 97 ? 7.352 -11.248 -1.229 1.00 98.56 97 CYS A CA 1
ATOM 752 C C . CYS A 1 97 ? 8.239 -12.022 -2.211 1.00 98.56 97 CYS A C 1
ATOM 754 O O . CYS A 1 97 ? 7.756 -12.976 -2.817 1.00 98.56 97 CYS A O 1
ATOM 756 N N . VAL A 1 98 ? 9.529 -11.684 -2.318 1.00 98.12 98 VAL A N 1
ATOM 757 C CA . VAL A 1 98 ? 10.515 -12.436 -3.116 1.00 98.12 98 VAL A CA 1
ATOM 758 C C . VAL A 1 98 ? 10.580 -13.886 -2.632 1.00 98.12 98 VAL A C 1
ATOM 760 O O . VAL A 1 98 ? 10.392 -14.815 -3.417 1.00 98.12 98 VAL A O 1
ATOM 763 N N . LYS A 1 99 ? 10.771 -14.095 -1.322 1.00 98.00 99 LYS A N 1
ATOM 764 C CA . LYS A 1 99 ? 10.865 -15.431 -0.711 1.00 98.00 99 LYS A CA 1
ATOM 765 C C . LYS A 1 99 ? 9.611 -16.282 -0.940 1.00 98.00 99 LYS A C 1
ATOM 767 O O . LYS A 1 99 ? 9.716 -17.495 -1.107 1.00 98.00 99 LYS A O 1
ATOM 772 N N . LEU A 1 100 ? 8.433 -15.661 -0.911 1.00 98.12 100 LEU A N 1
ATOM 773 C CA . LEU A 1 100 ? 7.139 -16.334 -1.045 1.00 98.12 100 LEU A CA 1
ATOM 774 C C . LEU A 1 100 ? 6.574 -16.309 -2.472 1.00 98.12 100 LEU A C 1
ATOM 776 O O . LEU A 1 100 ? 5.463 -16.801 -2.681 1.00 98.12 100 LEU A O 1
ATOM 780 N N . ASN A 1 101 ? 7.317 -15.751 -3.433 1.00 97.31 101 ASN A N 1
ATOM 781 C CA . ASN A 1 101 ? 6.894 -15.555 -4.818 1.00 97.31 101 ASN A CA 1
ATOM 782 C C . ASN A 1 101 ? 5.521 -14.854 -4.930 1.00 97.31 101 ASN A C 1
ATOM 784 O O . ASN A 1 101 ? 4.599 -15.351 -5.581 1.00 97.31 101 ASN A O 1
ATOM 788 N N . LYS A 1 102 ? 5.369 -13.723 -4.231 1.00 98.06 102 LYS A N 1
ATOM 789 C CA . LYS A 1 102 ? 4.151 -12.899 -4.220 1.00 98.06 102 LYS A CA 1
ATOM 790 C C . LYS A 1 102 ? 4.369 -11.626 -5.020 1.00 98.06 102 LYS A C 1
ATOM 792 O O . LYS A 1 102 ? 5.391 -10.967 -4.851 1.00 98.06 102 LYS A O 1
ATOM 797 N N . ALA A 1 103 ? 3.380 -11.249 -5.828 1.00 98.31 103 ALA A N 1
ATOM 798 C CA . ALA A 1 103 ? 3.396 -9.956 -6.500 1.00 98.31 103 ALA A CA 1
ATOM 799 C C . ALA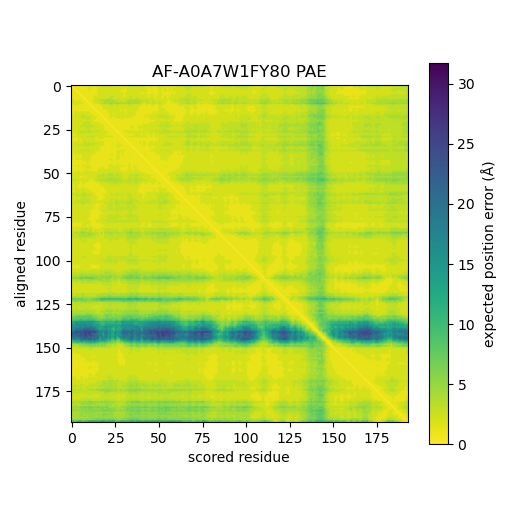 A 1 103 ? 3.312 -8.823 -5.467 1.00 98.31 103 ALA A C 1
ATOM 801 O O . ALA A 1 103 ? 2.527 -8.902 -4.519 1.00 98.31 103 ALA A O 1
ATOM 802 N N . LEU A 1 104 ? 4.094 -7.770 -5.681 1.00 98.69 104 LEU A N 1
ATOM 803 C CA . LEU A 1 104 ? 4.149 -6.598 -4.818 1.00 98.69 104 LEU A CA 1
ATOM 804 C C . LEU A 1 104 ? 3.819 -5.344 -5.627 1.00 98.69 104 LEU A C 1
ATOM 806 O O . LEU A 1 104 ? 4.561 -4.958 -6.527 1.00 98.69 104 LEU A O 1
ATOM 810 N N . ILE A 1 105 ? 2.711 -4.694 -5.285 1.00 98.75 105 ILE A N 1
ATOM 811 C CA . ILE A 1 105 ? 2.335 -3.389 -5.818 1.00 98.75 105 ILE A CA 1
ATOM 812 C C . ILE A 1 105 ? 2.944 -2.334 -4.897 1.00 98.75 105 ILE A C 1
ATOM 814 O O . ILE A 1 105 ? 2.526 -2.185 -3.748 1.00 98.75 105 ILE A O 1
ATOM 818 N N . TYR A 1 106 ? 3.929 -1.608 -5.414 1.00 98.25 106 TYR A N 1
ATOM 819 C CA . TYR A 1 106 ? 4.702 -0.615 -4.680 1.0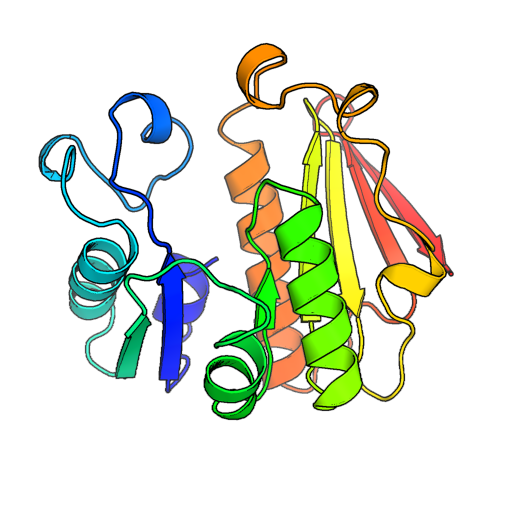0 98.25 106 TYR A CA 1
ATOM 820 C C . TYR A 1 106 ? 4.234 0.796 -5.012 1.00 98.25 106 TYR A C 1
ATOM 822 O O . TYR A 1 106 ? 4.113 1.147 -6.185 1.00 98.25 106 TYR A O 1
ATOM 830 N N . GLY A 1 107 ? 4.031 1.619 -3.987 1.00 97.19 107 GLY A N 1
ATOM 831 C CA . GLY A 1 107 ? 3.753 3.039 -4.133 1.00 97.19 107 GLY A CA 1
ATOM 832 C C . GLY A 1 107 ? 4.609 3.856 -3.181 1.00 97.19 107 GLY A C 1
ATOM 833 O O . GLY A 1 107 ? 4.788 3.496 -2.020 1.00 97.19 107 GLY A O 1
ATOM 834 N N . SER A 1 108 ? 5.124 4.983 -3.659 1.00 93.62 108 SER A N 1
ATOM 835 C CA . SER A 1 108 ? 5.842 5.924 -2.808 1.00 93.62 108 SER A CA 1
ATOM 836 C C . SER A 1 108 ? 5.528 7.360 -3.163 1.00 93.62 108 SER A C 1
ATOM 838 O O . SER A 1 108 ? 5.077 7.654 -4.268 1.00 93.62 108 SER A O 1
ATOM 840 N N . ILE A 1 109 ? 5.748 8.248 -2.202 1.00 91.75 109 ILE A N 1
ATOM 841 C CA . ILE A 1 109 ? 5.525 9.678 -2.341 1.00 91.75 109 ILE A CA 1
ATOM 842 C C . ILE A 1 109 ? 6.658 10.437 -1.665 1.00 91.75 109 ILE A C 1
ATOM 844 O O . ILE A 1 109 ? 7.120 10.050 -0.592 1.00 91.75 109 ILE A O 1
ATOM 848 N N . LEU A 1 110 ? 7.061 11.545 -2.274 1.00 86.06 110 LEU A N 1
ATOM 849 C CA . LEU A 1 110 ? 7.975 12.509 -1.678 1.00 86.06 110 LEU A CA 1
ATOM 850 C C . LEU A 1 110 ? 7.614 13.906 -2.186 1.00 86.06 110 LEU A C 1
ATOM 852 O O . LEU A 1 110 ? 7.716 14.193 -3.378 1.00 86.06 110 LEU A O 1
ATOM 856 N N . LYS A 1 111 ? 7.198 14.797 -1.279 1.00 85.31 111 LYS A N 1
ATOM 857 C CA . LYS A 1 111 ? 6.736 16.161 -1.594 1.00 85.31 111 LYS A CA 1
ATOM 858 C C . LYS A 1 111 ? 5.568 16.172 -2.598 1.00 85.31 111 LYS A C 1
ATOM 860 O O . LYS A 1 111 ? 4.417 16.016 -2.196 1.00 85.31 111 LYS A O 1
ATOM 865 N N . PHE A 1 112 ? 5.870 16.357 -3.884 1.00 90.56 112 PHE A N 1
ATOM 866 C CA . PHE A 1 112 ? 4.918 16.444 -4.998 1.00 90.56 112 PHE A CA 1
ATOM 867 C C . PHE A 1 112 ? 5.089 15.315 -6.022 1.00 90.56 112 PHE A C 1
ATOM 869 O O . PHE A 1 112 ? 4.350 15.286 -7.008 1.00 90.56 112 PHE A O 1
ATOM 876 N N . GLU A 1 113 ? 6.059 14.425 -5.799 1.00 93.50 113 GLU A N 1
ATOM 877 C CA . GLU A 1 113 ? 6.395 13.302 -6.669 1.00 93.50 113 GLU A CA 1
ATOM 878 C C . GLU A 1 113 ? 5.786 12.005 -6.133 1.00 93.50 113 GLU A C 1
ATOM 880 O O . GLU A 1 113 ? 5.873 11.713 -4.937 1.00 93.50 113 GLU A O 1
ATOM 885 N N . G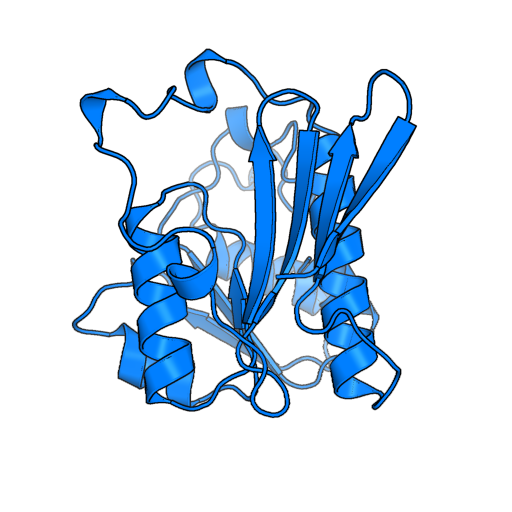LY A 1 114 ? 5.177 11.229 -7.024 1.00 95.56 114 GLY A N 1
ATOM 886 C CA . GLY A 1 114 ? 4.720 9.873 -6.769 1.00 95.56 114 GLY A CA 1
ATOM 887 C C . GLY A 1 114 ? 5.507 8.860 -7.593 1.00 95.56 114 GLY A C 1
ATOM 888 O O . GLY A 1 114 ? 5.902 9.128 -8.727 1.00 95.56 114 GLY A O 1
ATOM 889 N N . GLN A 1 115 ? 5.692 7.675 -7.023 1.00 96.81 115 GLN A N 1
ATOM 890 C CA . GLN A 1 115 ? 6.317 6.532 -7.675 1.00 96.81 115 GLN A CA 1
ATOM 891 C C . GLN A 1 115 ? 5.396 5.315 -7.606 1.00 96.81 115 GLN A C 1
ATOM 893 O O . GLN A 1 115 ? 4.705 5.111 -6.605 1.00 96.81 115 GLN A O 1
ATOM 898 N N . LEU A 1 116 ? 5.396 4.510 -8.666 1.00 98.38 116 LEU A N 1
ATOM 899 C CA . LEU A 1 116 ? 4.605 3.289 -8.788 1.00 98.38 116 LEU A CA 1
ATOM 900 C C . LEU A 1 116 ? 5.392 2.217 -9.545 1.00 98.38 116 LEU A C 1
ATOM 902 O O . LEU A 1 116 ? 5.938 2.482 -10.617 1.00 98.38 116 LEU A O 1
ATOM 906 N N . ALA A 1 117 ? 5.393 1.000 -9.012 1.00 98.38 117 ALA A N 1
ATOM 907 C CA . ALA A 1 117 ? 5.956 -0.171 -9.673 1.00 98.38 117 ALA A CA 1
ATOM 908 C C . ALA A 1 117 ? 5.176 -1.438 -9.299 1.00 98.38 117 ALA A C 1
ATOM 910 O O . ALA A 1 117 ? 4.467 -1.483 -8.290 1.00 98.38 117 ALA A O 1
ATOM 911 N N . VAL A 1 118 ? 5.334 -2.478 -10.116 1.00 98.56 118 VAL A N 1
ATOM 912 C CA . VAL A 1 118 ? 4.880 -3.836 -9.807 1.00 98.56 118 VAL A CA 1
ATOM 913 C C . VAL A 1 118 ? 6.093 -4.756 -9.818 1.00 98.56 118 VAL A C 1
ATOM 915 O O . VAL A 1 118 ? 6.740 -4.963 -10.846 1.00 98.56 118 VAL A O 1
ATOM 918 N N . PHE A 1 119 ? 6.396 -5.299 -8.649 1.00 98.44 119 PHE A N 1
ATOM 919 C CA . PHE A 1 119 ? 7.535 -6.165 -8.396 1.00 98.44 119 PHE A CA 1
ATOM 920 C C . PHE A 1 119 ? 7.097 -7.618 -8.243 1.00 98.44 119 PHE A C 1
ATOM 922 O O . PHE A 1 119 ? 5.950 -7.899 -7.881 1.00 98.44 119 PHE A O 1
ATOM 929 N N . ASN A 1 120 ? 8.030 -8.545 -8.470 1.00 96.44 120 ASN A N 1
ATOM 930 C CA . ASN A 1 120 ? 7.846 -9.977 -8.213 1.00 96.44 120 ASN A CA 1
ATOM 931 C C . ASN A 1 120 ? 6.626 -10.597 -8.928 1.00 96.44 120 ASN A C 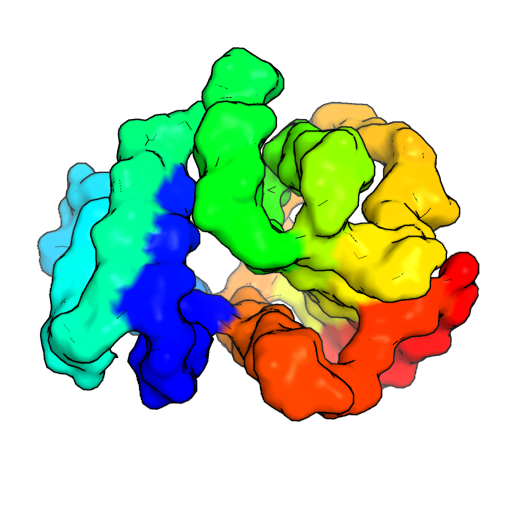1
ATOM 933 O O . ASN A 1 120 ? 6.046 -11.579 -8.464 1.00 96.44 120 ASN A O 1
ATOM 937 N N . TYR A 1 121 ? 6.204 -10.029 -10.060 1.00 96.50 121 TYR A N 1
ATOM 938 C CA . TYR A 1 121 ? 5.073 -10.515 -10.845 1.00 96.50 121 TYR A CA 1
ATOM 939 C C . TYR A 1 121 ? 5.579 -11.142 -12.141 1.00 96.50 121 TYR A C 1
ATOM 941 O O . TYR A 1 121 ? 6.280 -10.497 -1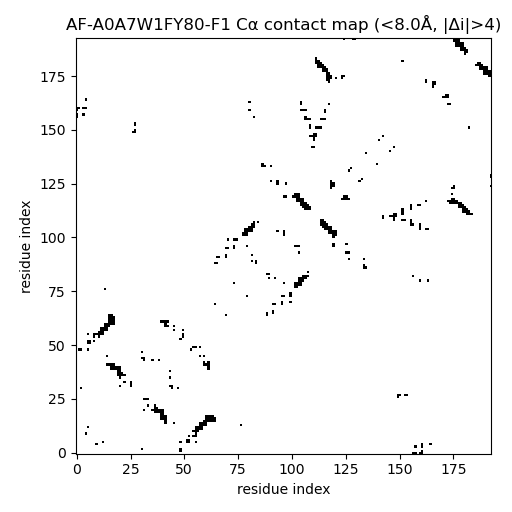2.911 1.00 96.50 121 TYR A O 1
ATOM 949 N N . LYS A 1 122 ? 5.234 -12.412 -12.398 1.00 92.81 122 LYS A N 1
ATOM 950 C CA . LYS A 1 122 ? 5.701 -13.164 -13.584 1.00 92.81 122 LYS A CA 1
ATOM 951 C C . LYS A 1 122 ? 7.231 -13.126 -13.761 1.00 92.81 122 LYS A C 1
ATOM 953 O O . LYS A 1 122 ? 7.720 -12.962 -14.874 1.00 92.81 122 LYS A O 1
ATOM 958 N N . ALA A 1 123 ? 7.964 -13.307 -12.659 1.00 89.38 123 ALA A N 1
ATOM 959 C CA . ALA A 1 123 ? 9.428 -13.234 -12.610 1.00 89.38 123 ALA A CA 1
ATOM 960 C C . ALA A 1 123 ? 10.013 -11.861 -13.010 1.00 89.38 123 ALA A C 1
ATOM 962 O O . ALA A 1 123 ? 11.132 -11.790 -13.518 1.00 89.38 123 ALA A O 1
ATOM 963 N N . SER A 1 124 ? 9.264 -10.773 -12.781 1.00 94.50 124 SER A N 1
ATOM 964 C CA . SER A 1 124 ? 9.809 -9.416 -12.831 1.00 94.50 124 SER A CA 1
ATOM 965 C C . SER A 1 124 ? 10.838 -9.180 -11.721 1.00 94.50 124 SER A C 1
ATOM 967 O O . SER A 1 124 ? 10.928 -9.937 -10.750 1.00 94.50 124 SER A O 1
ATOM 969 N N . LYS A 1 125 ? 11.610 -8.107 -11.883 1.00 97.19 125 LYS A N 1
ATOM 970 C CA . LYS A 1 125 ? 12.543 -7.589 -10.884 1.00 97.19 125 LYS A CA 1
ATOM 971 C C . LYS A 1 125 ? 11.818 -7.160 -9.607 1.00 97.19 125 LYS A C 1
ATOM 973 O O . LYS A 1 125 ? 10.588 -7.054 -9.553 1.00 97.19 125 LYS A O 1
ATOM 978 N N . ASN A 1 126 ? 12.603 -6.925 -8.571 1.00 97.44 126 ASN A N 1
ATOM 979 C CA . ASN A 1 126 ? 12.169 -6.576 -7.230 1.00 97.44 126 ASN A CA 1
ATOM 980 C C . ASN A 1 126 ? 12.738 -5.218 -6.798 1.00 97.44 126 ASN A C 1
ATOM 982 O O . ASN A 1 126 ? 13.543 -4.617 -7.511 1.00 97.44 126 ASN A O 1
ATOM 986 N N . LEU A 1 127 ? 12.331 -4.726 -5.625 1.00 96.69 127 LEU A N 1
ATOM 987 C CA . LEU A 1 127 ? 12.758 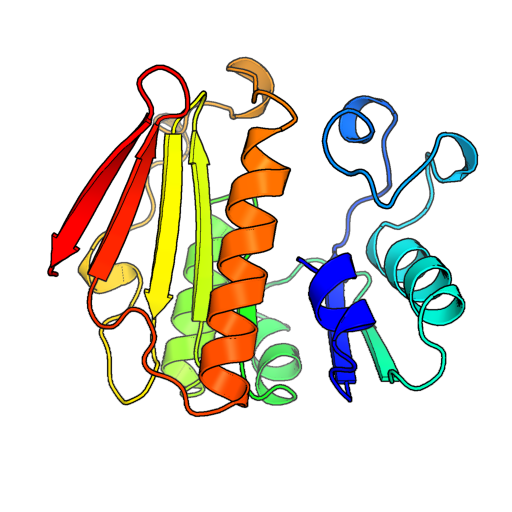-3.415 -5.127 1.00 96.69 127 LEU A CA 1
ATOM 988 C C . LEU A 1 127 ? 14.289 -3.287 -5.075 1.00 96.69 127 LEU A C 1
ATOM 990 O O . LEU A 1 127 ? 14.827 -2.242 -5.441 1.00 96.69 127 LEU A O 1
ATOM 994 N N . ARG A 1 128 ? 14.989 -4.361 -4.680 1.00 96.69 128 ARG A N 1
ATOM 995 C CA . ARG A 1 128 ? 16.452 -4.376 -4.543 1.00 96.69 128 ARG A CA 1
ATOM 996 C C . ARG A 1 128 ? 17.204 -4.319 -5.869 1.00 96.69 128 ARG A C 1
ATOM 998 O O . ARG A 1 128 ? 18.375 -3.963 -5.877 1.00 96.69 128 ARG A O 1
ATOM 1005 N N . ASP A 1 129 ? 16.553 -4.612 -6.991 1.00 96.31 129 ASP A N 1
ATOM 1006 C CA . ASP A 1 129 ? 17.182 -4.446 -8.307 1.00 96.31 129 ASP A CA 1
ATOM 1007 C C . ASP A 1 129 ? 17.334 -2.960 -8.685 1.00 96.31 129 ASP A C 1
ATOM 1009 O O . ASP A 1 129 ? 18.214 -2.612 -9.469 1.00 96.31 129 ASP A O 1
ATOM 1013 N N . ILE A 1 130 ? 16.505 -2.080 -8.109 1.00 94.38 130 ILE A N 1
ATOM 1014 C CA . ILE A 1 130 ? 16.583 -0.620 -8.291 1.00 94.38 130 ILE A CA 1
ATOM 1015 C C . ILE A 1 130 ? 17.323 0.033 -7.121 1.00 94.38 130 ILE A C 1
ATOM 1017 O O . ILE A 1 130 ? 18.169 0.905 -7.317 1.00 94.38 130 ILE A O 1
ATOM 1021 N N . TYR A 1 131 ? 16.995 -0.389 -5.900 1.00 93.19 131 TYR A N 1
ATOM 1022 C CA . TYR A 1 131 ? 17.532 0.148 -4.655 1.00 93.19 131 TYR A CA 1
ATOM 1023 C C . TYR A 1 131 ? 18.137 -1.000 -3.834 1.00 93.19 131 TYR A C 1
ATOM 1025 O O . TYR A 1 131 ? 17.441 -1.583 -3.005 1.00 93.19 131 TYR A O 1
ATOM 1033 N N . PRO A 1 132 ? 19.410 -1.373 -4.074 1.00 93.75 132 PRO A N 1
ATOM 1034 C CA . PRO A 1 132 ? 20.002 -2.580 -3.490 1.00 93.75 132 PRO A CA 1
ATOM 1035 C C . PRO A 1 132 ? 19.945 -2.635 -1.966 1.00 93.75 132 PRO A C 1
ATOM 1037 O O . PRO A 1 132 ? 19.659 -3.690 -1.396 1.00 93.75 132 PRO A O 1
ATOM 1040 N N . GLU A 1 133 ? 20.164 -1.489 -1.323 1.00 91.06 133 GLU A N 1
ATOM 1041 C CA . GLU A 1 133 ? 20.203 -1.353 0.127 1.00 91.06 133 GLU A CA 1
ATOM 1042 C C . GLU A 1 133 ? 19.283 -0.225 0.603 1.00 91.06 133 GLU A C 1
ATOM 1044 O O . GLU A 1 133 ? 19.163 0.800 -0.083 1.00 91.06 133 GLU A O 1
ATOM 1049 N N . PRO A 1 134 ? 18.654 -0.377 1.786 1.00 86.94 134 PRO A N 1
ATOM 1050 C CA . PRO A 1 134 ? 17.872 0.694 2.382 1.00 86.94 134 PRO A CA 1
ATOM 1051 C C . PRO A 1 134 ? 18.741 1.940 2.600 1.00 86.94 134 PRO A C 1
ATOM 1053 O O . PRO A 1 134 ? 19.922 1.814 2.937 1.00 86.94 134 PRO A O 1
ATOM 1056 N N . PRO A 1 135 ? 18.175 3.150 2.434 1.00 83.62 135 PRO A N 1
ATOM 1057 C CA . PRO A 1 135 ? 18.903 4.372 2.741 1.00 83.62 135 PRO A CA 1
ATOM 1058 C C . PRO A 1 135 ? 19.289 4.397 4.223 1.00 83.62 135 PRO A C 1
ATOM 1060 O O . PRO A 1 135 ? 18.564 3.871 5.074 1.00 83.62 135 PRO A O 1
ATOM 1063 N N . ASN A 1 136 ? 20.422 5.030 4.533 1.00 79.12 136 ASN A N 1
ATOM 1064 C CA . ASN A 1 136 ? 20.825 5.258 5.915 1.00 79.12 136 ASN A CA 1
ATOM 1065 C C . ASN A 1 136 ? 19.718 6.064 6.624 1.00 79.12 136 ASN A C 1
ATOM 1067 O O . ASN A 1 136 ? 19.309 7.092 6.083 1.00 79.12 136 ASN A O 1
ATOM 1071 N N . PRO A 1 137 ? 19.229 5.646 7.808 1.00 73.19 137 PRO A N 1
ATOM 1072 C CA . PRO A 1 137 ? 18.222 6.396 8.556 1.00 73.19 137 PRO A CA 1
ATOM 1073 C C . PRO A 1 137 ? 18.565 7.877 8.769 1.00 73.19 137 PRO A C 1
ATOM 1075 O O . PRO A 1 137 ? 17.655 8.698 8.819 1.00 73.19 137 PRO A O 1
ATOM 1078 N N . GLU A 1 138 ? 19.854 8.224 8.854 1.00 73.19 138 GLU A N 1
ATOM 1079 C CA . GLU A 1 138 ? 20.325 9.614 8.975 1.00 73.19 138 GLU A CA 1
ATOM 1080 C C . GLU A 1 138 ? 20.118 10.446 7.695 1.00 73.19 138 GLU A C 1
ATOM 1082 O O . GLU A 1 138 ? 19.979 11.666 7.770 1.00 73.19 138 GLU A O 1
ATOM 1087 N N . ASP A 1 139 ? 20.053 9.793 6.532 1.00 70.81 139 ASP A N 1
ATOM 1088 C CA . ASP A 1 139 ? 19.876 10.421 5.217 1.00 70.81 139 ASP A CA 1
ATOM 1089 C C . ASP A 1 139 ? 18.400 10.502 4.796 1.00 70.81 139 ASP A C 1
ATOM 1091 O O . ASP A 1 139 ? 18.074 11.095 3.764 1.00 70.81 139 ASP A O 1
ATOM 1095 N N . VAL A 1 140 ? 17.492 9.890 5.565 1.00 64.88 140 VAL A N 1
ATOM 1096 C CA . VAL A 1 140 ? 16.062 9.863 5.254 1.00 64.88 140 VAL A CA 1
ATOM 1097 C C . VAL A 1 140 ? 15.423 11.179 5.695 1.00 64.88 140 VAL A C 1
ATOM 1099 O O . VAL A 1 140 ? 15.315 11.436 6.896 1.00 64.88 140 VAL A O 1
ATOM 1102 N N . PRO A 1 141 ? 14.925 12.011 4.760 1.00 60.78 141 PRO A N 1
ATOM 1103 C CA . PRO A 1 141 ? 14.153 13.181 5.134 1.00 60.78 141 PRO A CA 1
ATOM 1104 C C . PRO A 1 141 ? 12.903 12.706 5.873 1.00 60.78 141 PRO A C 1
ATOM 1106 O O . PRO A 1 141 ? 12.155 11.877 5.347 1.00 60.78 141 PRO A O 1
ATOM 1109 N N . ASN A 1 142 ? 12.643 13.240 7.065 1.00 56.28 142 ASN A N 1
ATOM 1110 C CA . ASN A 1 142 ? 11.394 12.949 7.748 1.00 56.28 142 ASN A CA 1
ATOM 1111 C C . ASN A 1 142 ? 10.238 13.457 6.863 1.00 56.28 142 ASN A C 1
ATOM 1113 O O . ASN A 1 142 ? 10.132 14.653 6.563 1.00 56.28 142 ASN A O 1
ATOM 1117 N N . CYS A 1 143 ? 9.412 12.538 6.357 1.00 54.78 143 CYS A N 1
ATOM 1118 C CA . CYS A 1 143 ? 8.301 12.875 5.466 1.00 54.78 143 CYS A CA 1
ATOM 1119 C C . CYS A 1 143 ? 7.274 13.773 6.172 1.00 54.78 143 CYS A C 1
ATOM 1121 O O . CYS A 1 143 ? 6.643 14.602 5.514 1.00 54.78 143 CYS A O 1
ATOM 1123 N N . ASP A 1 144 ? 7.172 13.677 7.502 1.00 54.38 144 ASP A N 1
ATOM 1124 C CA . ASP A 1 144 ? 6.318 14.555 8.302 1.00 54.38 144 ASP A CA 1
ATOM 1125 C C . ASP A 1 144 ? 6.886 15.979 8.434 1.00 54.38 144 ASP A C 1
ATOM 1127 O O . ASP A 1 144 ? 6.113 16.930 8.531 1.00 54.38 144 ASP A O 1
ATOM 1131 N N . GLU A 1 145 ? 8.208 16.168 8.346 1.00 54.09 145 GLU A N 1
ATOM 1132 C CA . GLU A 1 145 ? 8.830 17.505 8.373 1.00 54.09 145 GLU A CA 1
ATOM 1133 C C . GLU A 1 145 ? 8.747 18.223 7.022 1.00 54.09 145 GLU A C 1
ATOM 1135 O O . GLU A 1 145 ? 8.645 19.448 6.965 1.00 54.09 145 GLU A O 1
ATOM 1140 N N . ASN A 1 146 ? 8.768 17.472 5.918 1.00 62.28 146 ASN A N 1
ATOM 1141 C CA . ASN A 1 146 ? 8.721 18.044 4.570 1.00 62.28 146 ASN A CA 1
ATOM 1142 C C . ASN A 1 146 ? 7.296 18.327 4.078 1.00 62.28 146 ASN A C 1
ATOM 1144 O O . ASN A 1 146 ? 7.122 19.078 3.114 1.00 62.28 146 ASN A O 1
ATOM 1148 N N . GLY A 1 147 ? 6.295 17.738 4.735 1.00 66.19 147 GLY A N 1
ATOM 1149 C CA . GLY A 1 147 ? 4.901 17.818 4.333 1.00 66.19 147 GLY A CA 1
ATOM 1150 C C . GLY A 1 147 ? 4.615 17.066 3.030 1.00 66.19 147 GLY A C 1
ATOM 1151 O O . GLY A 1 147 ? 5.446 16.925 2.131 1.00 66.19 147 GLY A O 1
ATOM 1152 N N . VAL A 1 148 ? 3.385 16.582 2.914 1.00 76.44 148 VAL A N 1
ATOM 1153 C CA . VAL A 1 148 ? 2.873 15.926 1.710 1.00 76.44 148 VAL A CA 1
ATOM 1154 C C . VAL A 1 148 ? 1.573 16.613 1.335 1.00 76.44 148 VAL A C 1
ATOM 1156 O O . VAL A 1 148 ? 0.689 16.783 2.178 1.00 76.44 148 VAL A O 1
ATOM 1159 N N . LEU A 1 149 ? 1.429 16.992 0.065 1.00 84.50 149 LEU A N 1
ATOM 1160 C CA . LEU A 1 149 ? 0.151 17.484 -0.435 1.00 84.50 149 LEU A CA 1
ATOM 1161 C C . LEU A 1 149 ? -0.886 16.358 -0.315 1.00 84.50 149 LEU A C 1
ATOM 1163 O O . LEU A 1 149 ? -0.737 15.319 -0.951 1.00 84.50 149 LEU A O 1
ATOM 1167 N N . GLY A 1 150 ? -1.940 16.555 0.486 1.00 86.50 150 GLY A N 1
ATOM 1168 C CA . GLY A 1 150 ? -2.870 15.479 0.872 1.00 86.50 150 GLY A CA 1
ATOM 1169 C C . GLY A 1 150 ? -3.550 14.741 -0.291 1.00 86.50 150 GLY A C 1
ATOM 1170 O O . GLY A 1 150 ? -3.974 13.598 -0.129 1.00 86.50 150 GLY A O 1
ATOM 1171 N N . THR A 1 151 ? -3.600 15.345 -1.482 1.00 93.25 151 THR A N 1
ATOM 1172 C CA . THR A 1 151 ? -4.118 14.716 -2.707 1.00 93.25 151 THR A CA 1
ATOM 1173 C C . THR A 1 151 ? -3.165 13.685 -3.314 1.00 93.25 151 THR A C 1
ATOM 1175 O O . THR A 1 151 ? -3.633 12.709 -3.898 1.00 93.25 151 THR A O 1
ATOM 1178 N N . LEU A 1 152 ? -1.847 13.855 -3.165 1.00 94.62 152 LEU A N 1
ATOM 1179 C CA . LEU A 1 152 ? -0.835 12.985 -3.768 1.00 94.62 152 LEU A CA 1
ATOM 1180 C C . LEU A 1 152 ? -0.927 11.526 -3.276 1.00 94.62 152 LEU A C 1
ATOM 1182 O O . LEU A 1 152 ? -0.976 10.638 -4.132 1.00 94.62 152 LEU A O 1
ATOM 1186 N N . PRO A 1 153 ? -1.051 11.241 -1.958 1.00 94.75 153 PRO A N 1
ATOM 1187 C CA . PRO A 1 153 ? -1.352 9.895 -1.479 1.00 94.75 153 PRO A CA 1
ATOM 1188 C C . PRO A 1 153 ? -2.593 9.307 -2.147 1.00 94.75 153 PRO A C 1
ATOM 1190 O O . PRO A 1 153 ? -2.578 8.147 -2.533 1.00 94.75 153 PRO A O 1
ATOM 1193 N N . GLY A 1 154 ? -3.653 10.100 -2.335 1.00 96.44 154 GLY A N 1
ATOM 1194 C CA . GLY A 1 154 ? -4.880 9.658 -3.000 1.00 96.44 154 GLY A CA 1
ATOM 1195 C C . GLY A 1 154 ? -4.667 9.262 -4.464 1.00 96.44 154 GLY A C 1
ATOM 1196 O O . GLY A 1 154 ? -5.194 8.235 -4.900 1.00 96.44 154 GLY A O 1
ATOM 1197 N N . ILE A 1 155 ? -3.863 10.033 -5.206 1.00 97.38 155 ILE A N 1
ATOM 1198 C CA . ILE A 1 155 ? -3.498 9.737 -6.600 1.00 97.38 155 ILE A CA 1
ATOM 1199 C C . ILE A 1 155 ? -2.723 8.416 -6.661 1.00 97.38 155 ILE A C 1
ATOM 1201 O O . ILE A 1 155 ? -3.193 7.468 -7.295 1.00 97.38 155 ILE A O 1
ATOM 1205 N N . VAL A 1 156 ? -1.601 8.307 -5.937 1.00 97.88 156 VAL A N 1
ATOM 1206 C CA . VAL A 1 156 ? -0.767 7.089 -5.924 1.00 97.88 156 VAL A CA 1
ATOM 1207 C C . VAL A 1 156 ? -1.579 5.882 -5.463 1.00 97.88 156 VAL A C 1
ATOM 1209 O O . VAL A 1 156 ? -1.587 4.845 -6.120 1.00 97.88 156 VAL A O 1
ATOM 1212 N N . ALA A 1 157 ? -2.366 6.029 -4.399 1.00 97.94 157 ALA A N 1
ATOM 1213 C CA . ALA A 1 157 ? -3.184 4.958 -3.849 1.00 97.94 157 ALA A CA 1
ATOM 1214 C C . ALA A 1 157 ? -4.308 4.490 -4.794 1.00 97.94 157 ALA A C 1
ATOM 1216 O O . ALA A 1 157 ? -4.799 3.367 -4.643 1.00 97.94 157 ALA A O 1
ATOM 1217 N N . THR A 1 158 ? -4.743 5.330 -5.737 1.00 98.38 158 THR A N 1
ATOM 1218 C CA . THR A 1 158 ? -5.687 4.948 -6.799 1.00 98.38 158 THR A CA 1
ATOM 1219 C C . THR A 1 158 ? -4.958 4.218 -7.923 1.00 98.38 158 THR A C 1
ATOM 1221 O O . THR A 1 158 ? -5.444 3.197 -8.403 1.00 98.38 158 THR A O 1
ATOM 1224 N N . MET A 1 159 ? -3.758 4.671 -8.291 1.00 98.56 159 MET A N 1
ATOM 1225 C CA . MET A 1 159 ? -2.936 3.999 -9.300 1.00 98.56 159 MET A CA 1
ATOM 1226 C C . MET A 1 159 ? -2.473 2.610 -8.832 1.00 98.56 159 MET A C 1
ATOM 1228 O O . MET A 1 159 ? -2.544 1.652 -9.597 1.00 98.56 159 MET A O 1
ATOM 1232 N N . MET A 1 160 ? -2.101 2.459 -7.558 1.00 98.81 160 MET A N 1
ATOM 1233 C CA . MET A 1 160 ? -1.808 1.156 -6.949 1.00 98.81 160 MET A CA 1
ATOM 1234 C C . MET A 1 160 ? -3.023 0.221 -7.001 1.00 98.81 160 MET A C 1
ATOM 1236 O O . MET A 1 160 ? -2.896 -0.942 -7.380 1.00 98.81 160 MET A O 1
ATOM 1240 N N . ALA A 1 161 ? -4.219 0.722 -6.665 1.00 98.69 161 ALA A N 1
ATOM 1241 C CA . ALA A 1 161 ? -5.444 -0.070 -6.771 1.00 98.69 161 ALA A CA 1
ATOM 1242 C C . ALA A 1 161 ? -5.719 -0.488 -8.227 1.00 98.69 161 ALA A C 1
ATOM 1244 O O . ALA A 1 161 ? -6.095 -1.629 -8.474 1.00 98.69 161 ALA A O 1
ATOM 1245 N N . ASN A 1 162 ? -5.463 0.397 -9.193 1.00 98.75 162 ASN A N 1
ATOM 1246 C CA . ASN A 1 162 ? -5.575 0.088 -10.615 1.00 98.75 162 ASN A CA 1
ATOM 1247 C C . ASN A 1 162 ? -4.610 -1.028 -11.054 1.00 98.75 162 ASN A C 1
ATOM 1249 O O . ASN A 1 162 ? -5.047 -1.970 -11.708 1.00 98.75 162 ASN A O 1
ATOM 1253 N N . GLU A 1 163 ? -3.328 -0.979 -10.675 1.00 98.69 163 GLU A N 1
ATOM 1254 C CA . GLU A 1 163 ? -2.379 -2.060 -11.004 1.00 98.69 163 GLU A CA 1
ATOM 1255 C C . GLU A 1 163 ? -2.747 -3.381 -10.319 1.00 98.69 163 GLU A C 1
ATOM 1257 O O . GLU A 1 163 ? -2.680 -4.437 -10.946 1.00 98.69 163 GLU A O 1
ATOM 1262 N N . THR A 1 164 ? -3.245 -3.319 -9.083 1.00 98.69 164 THR A N 1
ATOM 1263 C CA . THR A 1 164 ? -3.774 -4.492 -8.368 1.00 98.69 164 THR A CA 1
ATOM 1264 C C . THR A 1 164 ? -4.908 -5.147 -9.168 1.00 98.69 164 THR A C 1
ATOM 1266 O O . THR A 1 164 ? -4.869 -6.344 -9.452 1.00 98.69 164 THR A O 1
ATOM 1269 N N . LEU A 1 165 ? -5.898 -4.359 -9.603 1.00 98.62 165 LEU A N 1
ATOM 1270 C CA . LEU A 1 165 ? -7.025 -4.858 -10.395 1.00 98.62 165 LEU A CA 1
ATOM 1271 C C . LEU A 1 165 ? -6.589 -5.376 -11.764 1.00 98.62 165 LEU A C 1
ATOM 1273 O O . LEU A 1 165 ? -7.092 -6.404 -12.210 1.00 98.62 165 LEU A O 1
ATOM 1277 N N . LYS A 1 166 ? -5.632 -4.716 -12.422 1.00 98.62 166 LYS A N 1
ATOM 1278 C CA . LYS A 1 166 ? -5.083 -5.189 -13.696 1.00 98.62 166 LYS A CA 1
ATOM 1279 C C . LYS A 1 166 ? -4.461 -6.573 -13.557 1.00 98.62 166 LYS A C 1
ATOM 1281 O O . LYS A 1 166 ? -4.725 -7.421 -14.404 1.00 98.62 166 LYS A O 1
ATOM 1286 N N . ILE A 1 167 ? -3.704 -6.828 -12.488 1.00 98.25 167 ILE A N 1
ATOM 1287 C CA . ILE A 1 167 ? -3.144 -8.161 -12.238 1.00 98.25 167 ILE A CA 1
ATOM 1288 C C . ILE A 1 167 ? -4.264 -9.189 -12.044 1.00 98.25 167 ILE A C 1
ATOM 1290 O O . ILE A 1 167 ? -4.239 -10.237 -12.690 1.00 98.25 167 ILE A O 1
ATOM 1294 N N . ILE A 1 168 ? -5.255 -8.879 -11.205 1.00 97.62 168 ILE A N 1
ATOM 1295 C CA . ILE A 1 168 ? -6.380 -9.779 -10.893 1.00 97.62 168 ILE A CA 1
ATOM 1296 C C . ILE A 1 168 ? -7.202 -10.110 -12.146 1.00 97.62 168 ILE A C 1
ATOM 1298 O O . ILE A 1 168 ? -7.605 -11.252 -12.347 1.00 97.62 168 ILE A O 1
ATOM 1302 N N . LEU A 1 169 ? -7.407 -9.128 -13.023 1.00 97.88 169 LEU A N 1
ATOM 1303 C CA . LEU A 1 169 ? -8.149 -9.279 -14.276 1.00 97.88 169 LEU A CA 1
ATOM 1304 C C . LEU A 1 169 ? -7.300 -9.851 -15.427 1.00 97.88 169 LEU A C 1
ATOM 1306 O O . LEU A 1 169 ? -7.802 -9.995 -16.541 1.00 97.88 169 LEU A O 1
ATOM 1310 N N . GLY A 1 170 ? -6.017 -10.155 -15.200 1.00 97.06 170 GLY A N 1
ATOM 1311 C CA . GLY A 1 170 ? -5.114 -10.667 -16.235 1.00 97.06 170 GLY A CA 1
ATOM 1312 C C . GLY A 1 170 ? -4.761 -9.648 -17.328 1.00 97.06 170 GLY A C 1
ATOM 1313 O O . GLY A 1 170 ? -4.382 -10.034 -18.434 1.00 97.06 170 GLY A O 1
ATOM 1314 N N . MET A 1 171 ? -4.882 -8.353 -17.040 1.00 98.25 171 MET A N 1
ATOM 1315 C CA . MET A 1 171 ? -4.567 -7.260 -17.960 1.00 98.25 171 MET A CA 1
ATOM 1316 C C . MET A 1 171 ? -3.060 -6.938 -17.963 1.00 98.25 171 MET A C 1
ATOM 1318 O O . MET A 1 171 ? -2.360 -7.216 -16.985 1.00 98.25 171 MET A O 1
ATOM 1322 N N . PRO A 1 172 ? -2.530 -6.309 -19.032 1.00 97.56 172 PRO A N 1
ATOM 1323 C CA . PRO A 1 172 ? -1.146 -5.834 -19.048 1.00 97.56 172 PRO A CA 1
ATOM 1324 C C . PRO A 1 172 ? -0.892 -4.828 -17.922 1.00 97.56 172 PRO A C 1
ATOM 1326 O O . PRO A 1 172 ? -1.606 -3.838 -17.839 1.00 97.56 172 PRO A O 1
ATOM 1329 N N . THR A 1 173 ? 0.124 -5.054 -17.092 1.00 97.69 173 THR A N 1
ATOM 1330 C CA . THR A 1 173 ? 0.521 -4.233 -15.928 1.00 97.69 173 THR A CA 1
ATOM 1331 C C . THR A 1 173 ? 1.949 -3.701 -16.103 1.00 97.69 173 THR A C 1
ATOM 1333 O O . THR A 1 173 ? 2.595 -4.039 -17.095 1.00 97.69 173 THR A O 1
ATOM 1336 N N . LEU A 1 174 ? 2.424 -2.844 -15.193 1.00 97.06 174 LEU A N 1
ATOM 1337 C CA . LEU A 1 174 ? 3.834 -2.441 -15.169 1.00 97.06 174 LEU A CA 1
ATOM 1338 C C . LEU A 1 174 ? 4.724 -3.681 -15.011 1.00 97.06 174 LEU A C 1
ATOM 1340 O O . LEU A 1 174 ? 4.420 -4.573 -14.222 1.00 97.06 174 LEU A O 1
ATOM 1344 N N . ASN A 1 175 ? 5.815 -3.750 -15.767 1.00 96.50 175 ASN A N 1
ATOM 1345 C CA . ASN A 1 175 ? 6.734 -4.884 -15.715 1.00 96.50 175 ASN A CA 1
ATOM 1346 C C . ASN A 1 175 ? 8.165 -4.412 -15.948 1.00 96.50 175 ASN A C 1
ATOM 1348 O O . ASN A 1 175 ? 8.478 -3.999 -17.058 1.00 96.50 175 ASN A O 1
ATOM 1352 N N . ASN A 1 176 ? 9.016 -4.497 -14.922 1.00 97.31 176 ASN A N 1
ATOM 1353 C CA . ASN A 1 176 ? 10.360 -3.904 -14.930 1.00 97.31 176 ASN A CA 1
ATOM 1354 C C . ASN A 1 176 ? 10.338 -2.411 -15.307 1.00 97.31 176 ASN A C 1
ATOM 1356 O O . ASN A 1 176 ? 11.201 -1.919 -16.025 1.00 97.31 176 ASN A O 1
ATOM 1360 N N . GLU A 1 177 ? 9.301 -1.709 -14.846 1.00 97.44 177 GLU A N 1
ATOM 1361 C CA . GLU A 1 177 ? 9.041 -0.304 -15.136 1.00 97.44 177 GLU A CA 1
ATOM 1362 C C . GLU A 1 177 ? 8.759 0.448 -13.832 1.00 97.44 177 GLU A C 1
AT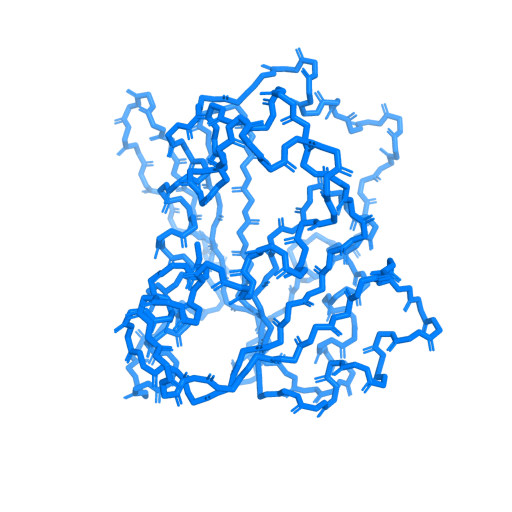OM 1364 O O . GLU A 1 177 ? 7.917 0.022 -13.034 1.00 97.44 177 GLU A O 1
ATOM 1369 N N . LEU A 1 178 ? 9.449 1.571 -13.620 1.00 97.62 178 LEU A N 1
ATOM 1370 C CA . LEU A 1 178 ? 9.212 2.501 -12.519 1.00 97.62 178 LEU A CA 1
ATOM 1371 C C . LEU A 1 178 ? 8.535 3.730 -13.108 1.00 97.62 178 LEU A C 1
ATOM 1373 O O . LEU A 1 178 ? 9.147 4.488 -13.864 1.00 97.62 178 LEU A O 1
ATOM 1377 N N . LEU A 1 179 ? 7.261 3.914 -12.779 1.00 98.19 179 LEU A N 1
ATOM 1378 C CA . LEU A 1 179 ? 6.530 5.117 -13.138 1.00 98.19 179 LEU A CA 1
ATOM 1379 C C . LEU A 1 179 ? 6.788 6.180 -12.074 1.00 98.19 179 LEU A C 1
ATOM 1381 O O . LEU A 1 179 ? 6.437 5.989 -10.913 1.00 98.19 179 LEU A O 1
ATOM 1385 N N . ILE A 1 180 ? 7.361 7.299 -12.493 1.00 97.12 180 ILE A N 1
ATOM 1386 C CA . ILE A 1 180 ? 7.609 8.486 -11.679 1.00 97.12 180 ILE A CA 1
ATOM 1387 C C . ILE A 1 180 ? 6.761 9.615 -12.248 1.00 97.12 180 ILE A C 1
ATOM 1389 O O . ILE A 1 180 ? 6.738 9.821 -13.463 1.00 97.12 180 ILE A O 1
ATOM 1393 N N . PHE A 1 181 ? 6.065 10.352 -11.392 1.00 96.75 181 PHE A N 1
ATOM 1394 C CA . PHE A 1 181 ? 5.324 11.526 -11.826 1.00 96.75 181 PHE A CA 1
ATOM 1395 C C . PHE A 1 181 ? 5.366 12.643 -10.799 1.00 96.75 181 PHE A C 1
ATOM 1397 O O . PHE A 1 181 ? 5.373 12.379 -9.600 1.00 96.75 181 PHE A O 1
ATOM 1404 N N . ASP A 1 182 ? 5.334 13.888 -11.264 1.00 94.00 182 ASP A N 1
ATOM 1405 C CA . ASP A 1 182 ? 5.209 15.057 -10.401 1.00 94.00 182 ASP A CA 1
ATOM 1406 C C . ASP A 1 182 ? 3.856 15.745 -10.600 1.00 94.00 182 ASP A C 1
ATOM 1408 O O . ASP A 1 182 ? 3.318 15.809 -11.701 1.00 94.00 182 ASP A O 1
ATOM 1412 N N . THR A 1 183 ? 3.287 16.273 -9.522 1.00 94.50 183 THR A N 1
ATOM 1413 C CA . THR A 1 183 ? 1.969 16.933 -9.544 1.00 94.50 183 THR A CA 1
ATOM 1414 C C . THR A 1 183 ? 2.043 18.448 -9.746 1.00 94.50 183 THR A C 1
ATOM 1416 O O . THR A 1 183 ? 1.001 19.099 -9.815 1.00 94.50 183 THR A O 1
ATOM 1419 N N . ILE A 1 184 ? 3.249 19.022 -9.857 1.00 93.56 184 ILE A N 1
ATOM 1420 C CA . ILE A 1 184 ? 3.436 20.455 -10.131 1.00 93.56 184 ILE A CA 1
ATOM 1421 C C . ILE A 1 184 ? 3.283 20.720 -11.630 1.00 93.56 184 ILE A C 1
ATOM 1423 O O . ILE A 1 184 ? 2.520 21.596 -12.031 1.00 93.56 184 ILE A O 1
ATOM 1427 N N . ASN A 1 185 ? 4.002 19.957 -12.451 1.00 95.12 185 ASN A N 1
ATOM 1428 C CA . ASN A 1 185 ? 4.073 20.113 -13.902 1.00 95.12 185 ASN A CA 1
ATOM 1429 C C . ASN A 1 185 ? 3.386 18.969 -14.654 1.00 95.12 185 ASN A C 1
ATOM 1431 O O . ASN A 1 185 ? 3.241 19.054 -15.872 1.00 95.12 185 ASN A O 1
ATOM 1435 N N . TRP A 1 186 ? 2.949 17.919 -13.948 1.00 95.12 186 TRP A N 1
ATOM 1436 C CA . TRP A 1 186 ? 2.353 16.721 -14.544 1.00 95.12 186 TRP A CA 1
ATOM 1437 C C . TRP A 1 186 ? 3.282 16.019 -15.536 1.00 95.12 186 TRP A C 1
ATOM 1439 O O . TRP A 1 186 ? 2.826 15.494 -16.555 1.00 95.12 186 TRP A O 1
ATOM 1449 N N . HIS A 1 187 ? 4.587 15.978 -15.250 1.00 94.94 187 HIS A N 1
ATOM 1450 C CA . HIS A 1 187 ? 5.483 15.126 -16.017 1.00 94.94 187 HIS A CA 1
ATOM 1451 C C . HIS A 1 187 ? 5.359 13.683 -15.542 1.00 94.94 187 HIS A C 1
ATOM 1453 O O . HIS A 1 187 ? 5.332 13.411 -14.345 1.00 94.94 187 HIS A O 1
ATOM 1459 N N . PHE A 1 188 ? 5.312 12.761 -16.501 1.00 97.19 188 PHE A N 1
ATOM 1460 C CA . PHE A 1 188 ? 5.314 11.323 -16.264 1.00 97.19 188 PHE A CA 1
ATOM 1461 C C . PHE A 1 188 ? 6.535 10.730 -16.955 1.00 97.19 188 PHE A C 1
ATOM 1463 O O . PHE A 1 188 ? 6.682 10.834 -18.172 1.00 97.19 188 PHE A O 1
ATOM 1470 N N . THR A 1 189 ? 7.394 10.091 -16.173 1.00 96.81 189 THR A N 1
ATOM 1471 C CA . THR A 1 189 ? 8.570 9.376 -16.655 1.00 96.81 189 THR A CA 1
ATOM 1472 C C . THR A 1 189 ? 8.404 7.907 -16.327 1.00 96.81 189 THR A C 1
ATOM 1474 O O . THR A 1 189 ? 8.087 7.547 -15.198 1.00 96.81 189 THR A O 1
ATOM 1477 N N . LYS A 1 190 ? 8.635 7.049 -17.3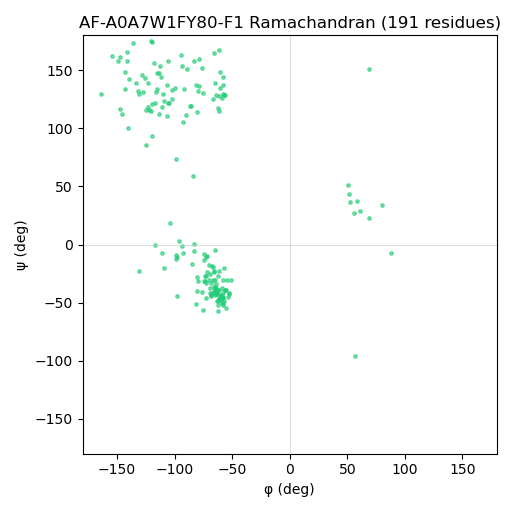14 1.00 97.00 190 LYS A N 1
ATOM 1478 C CA . LYS A 1 190 ? 8.704 5.610 -17.110 1.00 97.00 190 LYS A CA 1
ATOM 1479 C C . LYS A 1 190 ? 10.145 5.168 -17.328 1.00 97.00 190 LYS A C 1
ATOM 1481 O O . LYS A 1 190 ? 10.680 5.364 -18.416 1.00 97.00 190 LYS A O 1
ATOM 1486 N N . LEU A 1 191 ? 10.761 4.619 -16.288 1.00 96.12 191 LEU A N 1
ATOM 1487 C CA . LEU A 1 191 ? 12.119 4.085 -16.336 1.00 96.12 191 LEU A CA 1
ATOM 1488 C C . LEU A 1 191 ? 12.054 2.564 -16.421 1.00 96.12 191 LEU A C 1
ATOM 1490 O O . LEU A 1 191 ? 11.429 1.936 -15.571 1.00 96.12 191 LEU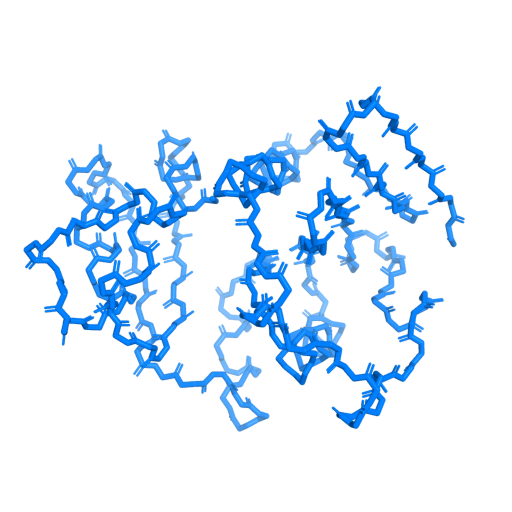 A O 1
ATOM 1494 N N . GLU A 1 192 ? 12.694 1.984 -17.427 1.00 95.56 192 GLU A N 1
ATOM 1495 C CA . GLU A 1 192 ? 12.892 0.536 -17.508 1.00 95.56 192 GLU A CA 1
ATOM 1496 C C . GLU A 1 192 ? 14.093 0.148 -16.641 1.00 95.56 192 GLU A C 1
ATOM 1498 O O . GLU A 1 192 ? 15.108 0.852 -16.661 1.00 95.56 192 GLU A O 1
ATOM 1503 N N . PHE A 1 193 ? 13.985 -0.940 -15.875 1.00 89.88 193 PHE A N 1
ATOM 1504 C CA . PHE A 1 193 ? 15.061 -1.395 -14.994 1.00 89.88 193 PHE A CA 1
ATOM 1505 C C . PHE A 1 193 ? 15.474 -2.834 -15.195 1.00 89.88 193 PHE A C 1
ATOM 1507 O O . PHE A 1 193 ? 14.686 -3.734 -15.575 1.00 89.88 193 PHE A O 1
#

Sequence (193 aa):
VLQYLSAAGIGTIGIIDFDKVELHNLHRQILYSTDDVGKSKAPVAAEKLKKQNPNIDFIIFDEMLSEANASAIISQFEMVVDGSDNFLTRYLVNDTCVKLNKALIYGSILKFEGQLAVFNYKASKNLRDIYPEPPNPEDVPNCDENGVLGTLPGIVATMMANETLKIILGMPTLNNELLIFDTINWHFTKLEF